Protein 3BN8 (pdb70)

CATH classification: 3.30.1050.10

Secondary structure (P-SEA, 3-state):
ccccaaaaaaaccccccccccccccccccbbbbbbcccbbbbbbbccccbbbbbccccccccccccccaaaaaaaaacccccccccccccccccccaaaaaaaaaaaccc/caaaaaaaccccccccccccccccbbbbbbbbcccccbbbbbcccccccccccccccccccccccaaaaaaaaacccccccccccccccccccaaaaaaaaaaac

Organism: Archaeoglobus fulgidus (strain ATCC 49558 / DSM 4304 / JCM 9628 / NBRC 100126 / VC-16) (NCBI:txid224325)

Solvent-accessible surface area: 13529 Å² total

Radius of gyration: 21.83 Å; Cα contacts (8 Å, |Δi|>4): 356; chains: 2; bounding box: 63×48×41 Å

InterPro domains:
  IPR003033 SCP2 sterol-binding domain [PF02036] (9-108)
  IPR036527 SCP2 sterol-binding domain superfamily [G3DSA:3.30.1050.10] (1-116)
  IPR036527 SCP2 sterol-binding domain superfamily [SSF55718] (5-110)

Structure (mmCIF, N/CA/C/O backbone):
data_3BN8
#
_entry.id   3BN8
#
_cell.length_a   56.250
_cell.length_b   105.210
_cell.length_c   85.720
_cell.angle_alpha   90.000
_cell.angle_beta   90.000
_cell.angle_gamma   90.000
#
_symmetry.space_group_name_H-M   'C 2 2 21'
#
loop_
_entity.id
_entity.type
_entity.pdbx_description
1 polymer 'Putative sterol carrier protein 2'
2 non-polymer 'UNKNOWN LIGAND'
3 water water
#
loop_
_atom_site.group_PDB
_atom_site.id
_atom_site.type_symbol
_atom_site.label_atom_id
_atom_site.label_alt_id
_atom_site.label_comp_id
_atom_site.label_asym_id
_atom_site.label_entity_id
_atom_site.label_seq_id
_atom_site.pdbx_PDB_ins_code
_atom_site.Cartn_x
_atom_site.Cartn_y
_atom_site.Cartn_z
_atom_site.occupancy
_atom_site.B_iso_or_equiv
_atom_site.auth_seq_id
_atom_site.auth_comp_id
_atom_site.auth_asym_id
_atom_site.auth_atom_id
_atom_site.pdbx_PDB_model_num
ATOM 1 N N . HIS A 1 10 ? 20.616 23.913 21.934 1.00 73.19 -2 HIS A N 1
ATOM 2 C CA . HIS A 1 10 ? 21.723 24.766 21.383 1.00 74.99 -2 HIS A CA 1
ATOM 3 C C . HIS A 1 10 ? 22.042 25.961 22.289 1.00 72.52 -2 HIS A C 1
ATOM 4 O O . HIS A 1 10 ? 21.341 26.971 22.268 1.00 73.66 -2 HIS A O 1
ATOM 11 N N . HIS A 1 11 ? 23.106 25.837 23.081 1.00 69.84 -1 HIS A N 1
ATOM 12 C CA . HIS A 1 11 ? 23.544 26.910 23.975 1.00 68.00 -1 HIS A CA 1
ATOM 13 C C . HIS A 1 11 ? 24.297 27.997 23.186 1.00 64.11 -1 HIS A C 1
ATOM 14 O O . HIS A 1 11 ? 25.187 27.690 22.375 1.00 64.43 -1 HIS A O 1
ATOM 21 N N . HIS A 1 12 ? 23.921 29.256 23.420 1.00 58.63 0 HIS A N 1
ATOM 22 C CA . HIS A 1 12 ? 24.559 30.408 22.764 1.00 55.11 0 HIS A CA 1
ATOM 23 C C . HIS A 1 12 ? 24.401 31.706 23.588 1.00 49.68 0 HIS A C 1
ATOM 24 O O . HIS A 1 12 ? 23.353 31.983 24.160 1.00 46.93 0 HIS A O 1
ATOM 39 N N . SER A 1 14 ? 23.943 34.846 23.149 1.00 42.56 2 SER A N 1
ATOM 40 C CA . SER A 1 14 ? 23.061 35.963 22.839 1.00 40.46 2 SER A CA 1
ATOM 41 C C . SER A 1 14 ? 21.603 35.703 23.200 1.00 38.76 2 SER A C 1
ATOM 42 O O . SER A 1 14 ? 20.747 36.485 22.830 1.00 35.23 2 SER A O 1
ATOM 45 N N . GLU A 1 15 ? 21.295 34.598 23.870 1.00 36.73 3 GLU A N 1
ATOM 46 C CA . GLU A 1 15 ? 19.909 34.286 24.197 1.00 37.41 3 GLU A CA 1
ATOM 47 C C . GLU A 1 15 ? 19.266 35.266 25.194 1.00 36.16 3 GLU A C 1
ATOM 48 O O . GLU A 1 15 ? 18.056 35.547 25.126 1.00 33.89 3 GLU A O 1
ATOM 54 N N . ALA A 1 16 ? 20.063 35.760 26.132 1.00 34.02 4 ALA A N 1
ATOM 55 C CA . ALA A 1 16 ? 19.548 36.698 27.119 1.00 34.15 4 ALA A CA 1
ATOM 56 C C . ALA A 1 16 ? 19.119 37.953 26.370 1.00 34.42 4 ALA A C 1
ATOM 57 O O . ALA A 1 16 ? 17.985 38.391 26.553 1.00 32.53 4 ALA A O 1
ATOM 59 N N . LYS A 1 17 ? 19.980 38.479 25.476 1.00 33.40 5 LYS A N 1
ATOM 60 C CA . LYS A 1 17 ? 19.634 39.664 24.666 1.00 31.79 5 LYS A CA 1
ATOM 61 C C . LYS A 1 17 ? 18.362 39.494 23.844 1.00 34.53 5 LYS A C 1
ATOM 62 O O . LYS A 1 17 ? 17.523 40.400 23.763 1.00 36.53 5 LYS A O 1
ATOM 68 N N . GLU A 1 18 ? 18.237 38.332 23.229 1.00 33.20 6 GLU A N 1
ATOM 69 C CA . GLU A 1 18 ? 17.116 38.006 22.387 1.00 36.42 6 GLU A CA 1
ATOM 70 C C . GLU A 1 18 ? 15.829 37.971 23.193 1.00 36.95 6 GLU A C 1
ATOM 71 O O . GLU A 1 18 ? 14.794 38.440 22.719 1.00 34.72 6 GLU A O 1
ATOM 77 N N . LEU A 1 19 ? 15.893 37.470 24.427 1.00 37.26 7 LEU A N 1
ATOM 78 C CA . LEU A 1 19 ? 14.732 37.481 25.311 1.00 35.99 7 LEU A CA 1
ATOM 79 C C . LEU A 1 19 ? 14.360 38.926 25.758 1.00 36.46 7 LEU A C 1
ATOM 80 O O . LEU A 1 19 ? 13.181 39.280 25.837 1.00 38.60 7 LEU A O 1
ATOM 85 N N . ILE A 1 20 ? 15.330 39.767 26.041 1.00 33.01 8 ILE A N 1
ATOM 86 C CA . ILE A 1 20 ? 15.000 41.153 26.423 1.00 34.98 8 ILE A CA 1
ATOM 87 C C . ILE A 1 20 ? 14.259 41.780 25.236 1.00 35.22 8 ILE A C 1
ATOM 88 O O . ILE A 1 20 ? 13.209 42.384 25.395 1.00 33.25 8 ILE A O 1
ATOM 93 N N . LYS A 1 21 ? 14.780 41.582 24.034 1.00 37.89 9 LYS A N 1
ATOM 94 C CA . LYS A 1 21 ? 14.103 42.046 22.834 1.00 39.29 9 LYS A CA 1
ATOM 95 C C . LYS A 1 21 ? 12.676 41.496 22.699 1.00 39.28 9 LYS A C 1
ATOM 96 O O . LYS A 1 21 ? 11.760 42.258 22.374 1.00 38.37 9 LYS A O 1
ATOM 100 N N . LYS A 1 22 ? 12.480 40.195 22.930 1.00 38.09 10 LYS A N 1
ATOM 101 C CA . LYS A 1 22 ? 11.136 39.616 22.874 1.00 40.56 10 LYS A CA 1
ATOM 102 C C . LYS A 1 22 ? 10.238 40.301 23.913 1.00 37.94 10 LYS A C 1
ATOM 103 O O . LYS A 1 22 ? 9.068 40.568 23.653 1.00 35.84 10 LYS A O 1
ATOM 114 N N . CYS A 1 24 ? 10.517 43.404 25.117 1.00 34.72 12 CYS A N 1
ATOM 115 C CA . CYS A 1 24 ? 10.139 44.745 24.617 1.00 36.93 12 CYS A CA 1
ATOM 116 C C . CYS A 1 24 ? 8.945 44.675 23.651 1.00 38.56 12 CYS A C 1
ATOM 117 O O . CYS A 1 24 ? 8.050 45.498 23.746 1.00 35.72 12 CYS A O 1
ATOM 120 N N . ASP A 1 25 ? 8.967 43.706 22.731 1.00 41.12 13 ASP A N 1
ATOM 121 C CA . ASP A 1 25 ? 7.853 43.463 21.799 1.00 40.13 13 ASP A CA 1
ATOM 122 C C . ASP A 1 25 ? 6.577 43.119 22.576 1.00 39.12 13 ASP A C 1
ATOM 123 O O . ASP A 1 25 ? 5.517 43.664 22.282 1.00 38.92 13 ASP A O 1
ATOM 128 N N . LEU A 1 26 ? 6.678 42.223 23.561 1.00 39.37 14 LEU A N 1
ATOM 129 C CA . LEU A 1 26 ? 5.529 41.873 24.411 1.00 38.84 14 LEU A CA 1
ATOM 130 C C . LE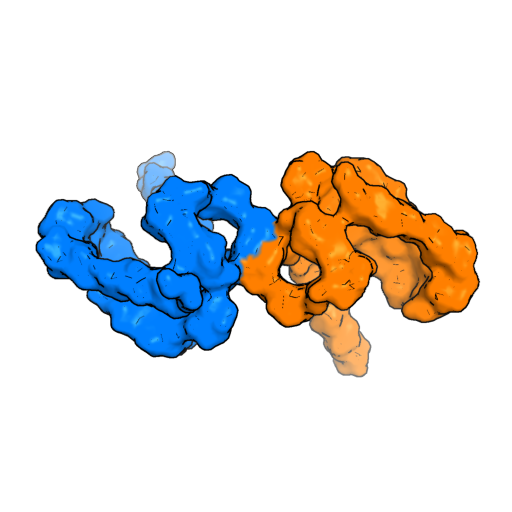U A 1 26 ? 5.030 43.077 25.218 1.00 39.89 14 LEU A C 1
ATOM 131 O O . LEU A 1 26 ? 3.818 43.310 25.294 1.00 40.98 14 LEU A O 1
ATOM 134 N N . GLN A 1 27 ? 5.929 43.840 25.836 1.00 39.91 15 GLN A N 1
ATOM 135 C CA . GLN A 1 27 ? 5.514 45.074 26.532 1.00 39.36 15 GLN A CA 1
ATOM 136 C C . GLN A 1 27 ? 4.701 45.995 25.598 1.00 40.20 15 GLN A C 1
ATOM 137 O O . GLN A 1 27 ? 3.588 46.396 25.930 1.00 37.57 15 GLN A O 1
ATOM 143 N N . ASN A 1 28 ? 5.264 46.307 24.430 1.00 37.76 16 ASN A N 1
ATOM 144 C CA . ASN A 1 28 ? 4.631 47.197 23.477 1.00 39.33 16 ASN A CA 1
ATOM 145 C C . ASN A 1 28 ? 3.324 46.654 22.837 1.00 41.46 16 ASN A C 1
ATOM 146 O O . ASN A 1 28 ? 2.615 47.402 22.144 1.00 39.45 16 ASN A O 1
ATOM 151 N N . SER A 1 29 ? 3.027 45.369 23.069 1.00 41.60 17 SER A N 1
ATOM 152 C CA . SER A 1 29 ? 1.859 44.693 22.516 1.00 38.62 17 SER A CA 1
ATOM 153 C C . SER A 1 29 ? 0.803 44.435 23.584 1.00 39.76 17 SER A C 1
ATOM 154 O O . SER A 1 29 ? -0.314 44.002 23.278 1.00 38.83 17 SER A O 1
ATOM 156 N N . ASN A 1 30 ? 1.125 44.745 24.831 1.00 40.23 18 ASN A N 1
ATOM 157 C CA . ASN A 1 30 ? 0.260 44.409 25.963 1.00 41.27 18 ASN A CA 1
ATOM 158 C C . ASN A 1 30 ? -0.209 45.667 26.736 1.00 40.45 18 ASN A C 1
ATOM 159 O O . ASN A 1 30 ? 0.578 46.326 27.430 1.00 38.72 18 ASN A O 1
ATOM 164 N N . GLU A 1 31 ? -1.505 45.982 26.595 1.00 39.06 19 GLU A N 1
ATOM 165 C CA . GLU A 1 31 ? -2.121 47.196 27.181 1.00 39.96 19 GLU A CA 1
ATOM 166 C C . GLU A 1 31 ? -1.990 47.233 28.686 1.00 40.31 19 GLU A C 1
ATOM 167 O O . GLU A 1 31 ? -1.785 48.305 29.267 1.00 44.17 19 GLU A O 1
ATOM 169 N N . GLU A 1 32 ? -2.083 46.071 29.330 1.00 42.57 20 GLU A N 1
ATOM 170 C CA . GLU A 1 32 ? -1.941 46.009 30.801 1.00 42.40 20 GLU A CA 1
ATOM 171 C C . GLU A 1 32 ? -0.499 46.233 31.307 1.00 41.50 20 GLU A C 1
ATOM 172 O O . GLU A 1 32 ? -0.297 46.914 32.333 1.00 41.52 20 GLU A O 1
ATOM 178 N N . ILE A 1 33 ? 0.508 45.663 30.645 1.00 41.48 21 ILE A N 1
ATOM 179 C CA . ILE A 1 33 ? 1.902 45.917 31.097 1.00 40.41 21 ILE A CA 1
ATOM 180 C C . ILE A 1 33 ? 2.224 47.413 30.919 1.00 40.00 21 ILE A C 1
ATOM 181 O O . ILE A 1 33 ? 2.858 48.045 31.787 1.00 39.68 21 ILE A O 1
ATOM 186 N N . GLN A 1 34 ? 1.785 47.987 29.788 1.00 39.43 22 GLN A N 1
ATOM 187 C CA . GLN A 1 34 ? 2.032 49.400 29.523 1.00 40.03 22 GLN A CA 1
ATOM 188 C C . GLN A 1 34 ? 1.454 50.286 30.636 1.00 40.34 22 GLN A C 1
ATOM 189 O O . GLN A 1 34 ? 2.100 51.227 31.101 1.00 37.11 22 GLN A O 1
ATOM 195 N N . LYS A 1 35 ? 0.221 49.998 31.050 1.00 42.00 23 LYS A N 1
ATOM 196 C CA . LYS A 1 35 ? -0.377 50.774 32.146 1.00 43.01 23 LYS A CA 1
ATOM 197 C C . LYS A 1 35 ? 0.449 50.634 33.406 1.00 42.26 23 LYS A C 1
ATOM 198 O O . LYS A 1 35 ? 0.657 51.629 34.108 1.00 43.69 23 LYS A O 1
ATOM 204 N N . GLU A 1 36 ? 0.947 49.424 33.690 1.00 42.89 24 GLU A N 1
ATOM 205 C CA . GLU A 1 36 ? 1.819 49.219 34.875 1.00 44.90 24 GLU A CA 1
ATOM 206 C C . GLU A 1 36 ? 3.154 49.928 34.760 1.00 40.82 24 GLU A C 1
ATOM 207 O O . GLU A 1 36 ? 3.714 50.366 35.766 1.00 39.55 24 GLU A O 1
ATOM 221 N N . ALA A 1 38 ? 3.648 52.771 32.988 1.00 37.30 26 ALA A N 1
ATOM 222 C CA . ALA A 1 38 ? 3.490 54.185 32.656 1.00 36.80 26 ALA A CA 1
ATOM 223 C C . ALA A 1 38 ? 3.895 55.067 33.821 1.00 35.30 26 ALA A C 1
ATOM 224 O O . ALA A 1 38 ? 3.817 54.651 34.971 1.00 33.25 26 ALA A O 1
ATOM 226 N N . GLY A 1 39 ? 4.346 56.281 33.514 1.00 36.53 27 GLY A N 1
ATOM 227 C CA . GLY A 1 39 ? 4.693 57.259 34.557 1.00 39.09 27 GLY A CA 1
ATOM 228 C C . GLY A 1 39 ? 6.180 57.428 34.820 1.00 42.42 27 GLY A C 1
ATOM 229 O O . GLY A 1 39 ? 6.580 58.245 35.663 1.00 43.70 27 GLY A O 1
ATOM 230 N N . TRP A 1 40 ? 6.999 56.662 34.109 1.00 43.40 28 TRP A N 1
ATOM 231 C CA . TRP A 1 40 ? 8.436 56.689 34.305 1.00 43.40 28 TRP A CA 1
ATOM 232 C C . TRP A 1 40 ? 9.167 56.660 32.976 1.00 42.16 28 TRP A C 1
ATOM 233 O O . TRP A 1 40 ? 8.777 55.923 32.052 1.00 38.52 28 TRP A O 1
ATOM 244 N N . SER A 1 41 ? 10.228 57.452 32.883 1.00 39.23 29 SER A N 1
ATOM 245 C CA . SER A 1 41 ? 11.054 57.425 31.693 1.00 41.93 29 SER A CA 1
ATOM 246 C C . SER A 1 41 ? 12.507 57.235 32.089 1.00 43.01 29 SER A C 1
ATOM 247 O O . SER A 1 41 ? 12.949 57.685 33.159 1.00 43.31 29 SER A O 1
ATOM 250 N N . GLY A 1 42 ? 13.257 56.521 31.264 1.00 42.12 30 GLY A N 1
ATOM 251 C CA . GLY A 1 42 ? 14.640 56.217 31.621 1.00 40.37 30 GLY A CA 1
ATOM 252 C C . GLY A 1 42 ? 15.252 55.264 30.625 1.00 38.41 30 GLY A C 1
ATOM 253 O O . GLY A 1 42 ? 14.605 54.905 29.654 1.00 36.86 30 GLY A O 1
ATOM 254 N N . VAL A 1 43 ? 16.509 54.884 30.855 1.00 36.93 31 VAL A N 1
ATOM 255 C CA . VAL A 1 43 ? 17.227 54.011 29.944 1.00 34.56 31 VAL A CA 1
ATOM 256 C C . VAL A 1 43 ? 18.029 53.019 30.764 1.00 34.43 31 VAL A C 1
ATOM 257 O O . VAL A 1 43 ? 18.791 53.424 31.630 1.00 35.56 31 VAL A O 1
ATOM 261 N N . VAL A 1 44 ? 17.849 51.726 30.496 1.00 36.86 32 VAL A N 1
ATOM 262 C CA . VAL A 1 44 ? 18.658 50.636 31.127 1.00 36.03 32 VAL A CA 1
ATOM 263 C C . VAL A 1 44 ? 19.651 50.078 30.099 1.00 34.17 32 VAL A C 1
ATOM 264 O O . VAL A 1 44 ? 19.254 49.637 29.028 1.00 33.20 32 VAL A O 1
ATOM 268 N N . GLN A 1 45 ? 20.936 50.214 30.390 1.00 33.07 33 GLN A N 1
ATOM 269 C CA . GLN A 1 45 ? 21.982 49.775 29.485 1.00 33.70 33 GLN A CA 1
ATOM 270 C C . GLN A 1 45 ? 22.399 48.423 29.941 1.00 30.99 33 GLN A C 1
ATOM 271 O O . GLN A 1 45 ? 22.563 48.198 31.130 1.00 31.31 33 GLN A O 1
ATOM 277 N N . TYR A 1 46 ? 22.537 47.519 28.997 1.00 34.89 34 TYR A N 1
ATOM 278 C CA . TYR A 1 46 ? 23.039 46.203 29.272 1.00 31.86 34 TYR A CA 1
ATOM 279 C C . TYR A 1 46 ? 24.403 45.996 28.620 1.00 33.22 34 TYR A C 1
ATOM 280 O O . TYR A 1 46 ? 24.670 46.460 27.468 1.00 29.98 34 TYR A O 1
ATOM 289 N N . LYS A 1 47 ? 25.237 45.288 29.378 1.00 33.24 35 LYS A N 1
ATOM 290 C CA . LYS A 1 47 ? 26.539 44.773 28.944 1.00 33.05 35 LYS A CA 1
ATOM 291 C C . LYS A 1 47 ? 26.655 43.336 29.377 1.00 31.14 35 LYS A C 1
ATOM 292 O O . LYS A 1 47 ? 26.993 43.057 30.536 1.00 33.43 35 LYS A O 1
ATOM 298 N N . LEU A 1 48 ? 26.384 42.442 28.450 1.00 29.12 36 LEU A N 1
ATOM 299 C CA . LEU A 1 48 ? 26.411 40.971 28.694 1.00 30.81 36 LEU A CA 1
ATOM 300 C C . LEU A 1 48 ? 27.534 40.318 27.873 1.00 33.00 36 LEU A C 1
ATOM 301 O O . LEU A 1 48 ? 27.361 39.984 26.684 1.00 30.57 36 LEU A O 1
ATOM 306 N N . ASP A 1 49 ? 28.691 40.181 28.517 1.00 32.66 37 ASP A N 1
ATOM 307 C CA . ASP A 1 49 ? 29.926 39.717 27.893 1.00 34.47 37 ASP A CA 1
ATOM 308 C C . ASP A 1 49 ? 30.144 40.238 26.474 1.00 34.28 37 ASP A C 1
ATOM 309 O O . ASP A 1 49 ? 30.264 39.459 25.555 1.00 32.54 37 ASP A O 1
ATOM 314 N N . GLY A 1 50 ? 30.203 41.527 26.272 1.00 34.23 38 GLY A N 1
ATOM 315 C CA . GLY A 1 50 ? 30.480 41.998 24.922 1.00 36.50 38 GLY A CA 1
ATOM 316 C C . GLY A 1 50 ? 29.276 42.427 24.090 1.00 36.49 38 GLY A C 1
ATOM 317 O O . GLY A 1 50 ? 29.429 43.178 23.126 1.00 34.51 38 GLY A O 1
ATOM 318 N N . TYR A 1 51 ? 28.092 41.948 24.461 1.00 35.11 39 TYR A N 1
ATOM 319 C CA . TYR A 1 51 ? 26.823 42.412 23.853 1.00 31.22 39 TYR A CA 1
ATOM 320 C C . TYR A 1 51 ? 26.323 43.666 24.534 1.00 31.12 39 TYR A C 1
ATOM 321 O O . TYR A 1 51 ? 25.961 43.650 25.702 1.00 35.97 39 TYR A O 1
ATOM 330 N N . TYR A 1 52 ? 26.256 44.750 23.767 1.00 30.30 40 TYR A N 1
ATOM 331 C CA . TYR A 1 52 ? 25.930 46.100 24.263 1.00 31.98 40 TYR A CA 1
ATOM 332 C C . TYR A 1 52 ? 24.619 46.492 23.623 1.00 29.72 40 TYR A C 1
ATOM 333 O O . TYR A 1 52 ? 24.490 46.482 22.391 1.00 29.29 40 TYR A O 1
ATOM 342 N N . PHE A 1 53 ? 23.606 46.733 24.460 1.00 30.27 41 PHE A N 1
ATOM 343 C CA . PHE A 1 53 ? 22.296 47.111 23.960 1.00 30.38 41 PHE A CA 1
ATOM 344 C C . PHE A 1 53 ? 21.566 47.773 25.140 1.00 32.20 41 PHE A C 1
ATOM 345 O O . PHE A 1 53 ? 21.984 47.602 26.306 1.00 28.12 41 PHE A O 1
ATOM 353 N N . TYR A 1 54 ? 20.527 48.560 24.850 1.00 32.88 42 TYR A N 1
ATOM 354 C CA . TYR A 1 54 ? 19.776 49.252 25.897 1.00 33.00 42 TYR A CA 1
ATOM 355 C C . TYR A 1 54 ? 18.301 49.256 25.574 1.00 32.88 42 TYR A C 1
ATOM 356 O O . TYR A 1 54 ? 17.910 48.938 24.441 1.00 32.20 42 TYR A O 1
ATOM 365 N N . VAL A 1 55 ? 17.489 49.454 26.608 1.00 31.97 43 VAL A N 1
ATOM 366 C CA . VAL A 1 55 ? 16.031 49.586 26.464 1.00 33.48 43 VAL A CA 1
ATOM 367 C C . VAL A 1 55 ? 15.696 51.019 26.937 1.00 32.86 43 VAL A C 1
ATOM 368 O O . VAL A 1 55 ? 16.084 51.374 28.039 1.00 33.92 43 VAL A O 1
ATOM 372 N N . GLU A 1 56 ? 15.100 51.868 26.078 1.00 34.73 44 GLU A N 1
ATOM 373 C CA . GLU A 1 56 ? 14.598 53.203 26.493 1.00 36.51 44 GLU A CA 1
ATOM 374 C C .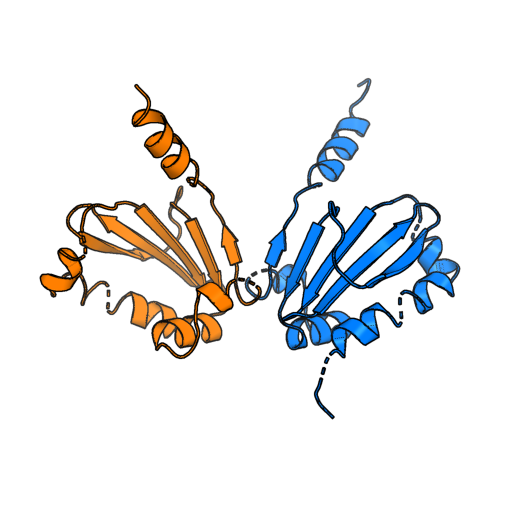 GLU A 1 56 ? 13.147 53.000 26.955 1.00 37.98 44 GLU A C 1
ATOM 375 O O . GLU A 1 56 ? 12.377 52.468 26.215 1.00 35.85 44 GLU A O 1
ATOM 381 N N . TYR A 1 57 ? 12.824 53.369 28.197 1.00 39.77 45 TYR A N 1
ATOM 382 C CA . TYR A 1 57 ? 11.463 53.322 28.728 1.00 37.41 45 TYR A CA 1
ATOM 383 C C . TYR A 1 57 ? 10.865 54.719 28.649 1.00 38.35 45 TYR A C 1
ATOM 384 O O . TYR A 1 57 ? 11.478 55.692 29.053 1.00 37.38 45 TYR A O 1
ATOM 393 N N . LYS A 1 58 ? 9.663 54.793 28.087 1.00 39.05 46 LYS A N 1
ATOM 394 C CA . LYS A 1 58 ? 8.942 56.039 27.854 1.00 40.81 46 LYS A CA 1
ATOM 395 C C . LYS A 1 58 ? 7.790 56.108 28.848 1.00 40.05 46 LYS A C 1
ATOM 396 O O . LYS A 1 58 ? 7.248 55.066 29.251 1.00 36.92 46 LYS A O 1
ATOM 400 N N . SER A 1 59 ? 7.420 57.332 29.228 1.00 38.57 47 SER A N 1
ATOM 401 C CA . SER A 1 59 ? 6.428 57.529 30.262 1.00 42.02 47 SER A CA 1
ATOM 402 C C . SER A 1 59 ? 5.022 57.101 29.870 1.00 40.25 47 SER A C 1
ATOM 403 O O . SER A 1 59 ? 4.177 56.978 30.736 1.00 40.42 47 SER A O 1
ATOM 406 N N . ASP A 1 60 ? 4.767 56.846 28.589 1.00 40.41 48 ASP A N 1
ATOM 407 C CA . ASP A 1 60 ? 3.477 56.259 28.204 1.00 39.49 48 ASP A CA 1
ATOM 408 C C . ASP A 1 60 ? 3.467 54.733 28.441 1.00 39.86 48 ASP A C 1
ATOM 409 O O . ASP A 1 60 ? 2.506 54.065 28.076 1.00 40.21 48 ASP A O 1
ATOM 414 N N . GLY A 1 61 ? 4.524 54.202 29.075 1.00 38.38 49 GLY A N 1
ATOM 415 C CA . GLY A 1 61 ? 4.643 52.767 29.353 1.00 38.59 49 GLY A CA 1
ATOM 416 C C . GLY A 1 61 ? 5.073 51.899 28.170 1.00 38.52 49 GLY A C 1
ATOM 417 O O . GLY A 1 61 ? 5.039 50.665 28.266 1.00 38.24 49 GLY A O 1
ATOM 418 N N . THR A 1 62 ? 5.438 52.529 27.047 1.00 38.84 50 THR A N 1
ATOM 419 C CA . THR A 1 62 ? 6.052 51.811 25.927 1.00 37.95 50 THR A CA 1
ATOM 420 C C . THR A 1 62 ? 7.603 51.886 26.049 1.00 36.45 50 THR A C 1
ATOM 421 O O . THR A 1 62 ? 8.153 52.622 26.885 1.00 34.08 50 THR A O 1
ATOM 425 N N . CYS A 1 63 ? 8.302 51.102 25.223 1.00 35.54 51 CYS A N 1
ATOM 426 C CA . CYS A 1 63 ? 9.754 51.034 25.303 1.00 35.50 51 CYS A CA 1
ATOM 427 C C . CYS A 1 63 ? 10.358 50.828 23.929 1.00 34.43 51 CYS A C 1
ATOM 428 O O . CYS A 1 63 ? 9.652 50.679 22.960 1.00 34.05 51 CYS A O 1
ATOM 431 N N . GLU A 1 64 ? 11.682 50.849 23.850 1.00 35.44 52 GLU A N 1
ATOM 432 C CA . GLU A 1 64 ? 12.370 50.642 22.592 1.00 34.14 52 GLU A CA 1
ATOM 433 C C . GLU A 1 64 ? 13.698 49.977 22.849 1.00 34.40 52 GLU A C 1
ATOM 434 O O . GLU A 1 64 ? 14.491 50.531 23.588 1.00 34.17 52 GLU A O 1
ATOM 437 N N . PHE A 1 65 ? 13.939 48.831 22.186 1.00 32.28 53 PHE A N 1
ATOM 438 C CA . PHE A 1 65 ? 15.173 48.066 22.260 1.00 33.46 53 PHE A CA 1
ATOM 439 C C . PHE A 1 65 ? 16.139 48.662 21.246 1.00 34.36 53 PHE A C 1
ATOM 440 O O . PHE A 1 65 ? 15.775 48.785 20.122 1.00 33.83 53 PHE A O 1
ATOM 448 N N . LYS A 1 66 ? 17.346 49.037 21.679 1.00 34.58 54 LYS A N 1
ATOM 449 C CA . LYS A 1 66 ? 18.338 49.732 20.887 1.00 33.62 54 LYS A CA 1
ATOM 450 C C . LYS A 1 66 ? 19.680 49.025 21.004 1.00 34.95 54 LYS A C 1
ATOM 451 O O . LYS A 1 66 ? 20.079 48.580 22.056 1.00 32.58 54 LYS A O 1
ATOM 457 N N . GLU A 1 67 ? 20.378 48.954 19.897 1.00 34.75 55 GLU A N 1
ATOM 458 C CA . GLU A 1 67 ? 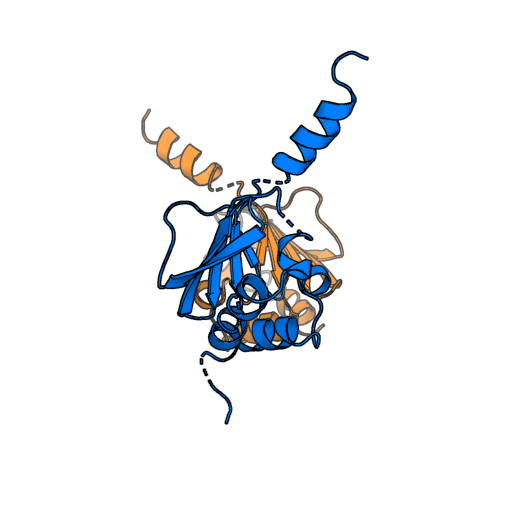21.665 48.327 19.800 1.00 35.75 55 GLU A CA 1
ATOM 459 C C . GLU A 1 67 ? 22.712 49.287 20.268 1.00 33.29 55 GLU A C 1
ATOM 460 O O . GLU A 1 67 ? 22.562 50.475 20.105 1.00 35.80 55 GLU A O 1
ATOM 466 N N . GLY A 1 68 ? 23.777 48.763 20.867 1.00 34.24 56 GLY A N 1
ATOM 467 C CA . GLY A 1 68 ? 24.901 49.602 21.259 1.00 34.93 56 GLY A CA 1
ATOM 468 C C . GLY A 1 68 ? 24.831 50.098 22.679 1.00 37.47 56 GLY A C 1
ATOM 469 O O . GLY A 1 68 ? 24.380 49.351 23.592 1.00 33.53 56 GLY A O 1
ATOM 470 N N . VAL A 1 69 ? 25.277 51.357 22.842 1.00 34.75 57 VAL A N 1
ATOM 471 C CA . VAL A 1 69 ? 25.574 51.978 24.129 1.00 37.36 57 VAL A CA 1
ATOM 472 C C . VAL A 1 69 ? 25.010 53.402 24.200 1.00 38.67 57 VAL A C 1
ATOM 473 O O . VAL A 1 69 ? 25.340 54.257 23.372 1.00 43.06 57 VAL A O 1
ATOM 477 N N . HIS A 1 70 ? 24.169 53.653 25.190 1.00 32.63 58 HIS A N 1
ATOM 478 C CA . HIS A 1 70 ? 23.639 54.990 25.420 1.00 35.32 58 HIS A CA 1
ATOM 479 C C . HIS A 1 70 ? 24.635 55.878 26.214 1.00 38.83 58 HIS A C 1
ATOM 480 O O . HIS A 1 70 ? 25.164 55.465 27.224 1.00 38.08 58 HIS A O 1
ATOM 487 N N . SER A 1 71 ? 24.880 57.116 25.789 1.00 43.60 59 SER A N 1
ATOM 488 C CA . SER A 1 71 ? 25.888 57.946 26.450 1.00 45.50 59 SER A CA 1
ATOM 489 C C . SER A 1 71 ? 25.512 58.314 27.895 1.00 47.12 59 SER A C 1
ATOM 490 O O . SER A 1 71 ? 26.343 58.790 28.692 1.00 50.65 59 SER A O 1
ATOM 493 N N . SER A 1 72 ? 24.278 58.074 28.278 1.00 43.89 60 SER A N 1
ATOM 494 C CA . SER A 1 72 ? 23.886 58.509 29.596 1.00 45.24 60 SER A CA 1
ATOM 495 C C . SER A 1 72 ? 22.711 57.830 30.186 1.00 38.25 60 SER A C 1
ATOM 496 O O . SER A 1 72 ? 21.670 58.469 30.400 1.00 41.24 60 SER A O 1
ATOM 499 N N . PRO A 1 73 ? 22.871 56.557 30.517 1.00 36.04 61 PRO A N 1
ATOM 500 C CA . PRO A 1 73 ? 21.751 55.816 31.040 1.00 37.56 61 PRO A CA 1
ATOM 501 C C . PRO A 1 73 ? 21.379 56.068 32.501 1.00 37.93 61 PRO A C 1
ATOM 502 O O . PRO A 1 73 ? 22.146 56.616 33.275 1.00 43.14 61 PRO A O 1
ATOM 506 N N . THR A 1 74 ? 20.183 55.644 32.857 1.00 37.63 62 THR A N 1
ATOM 507 C CA . THR A 1 74 ? 19.723 55.729 34.208 1.00 37.10 62 THR A CA 1
ATOM 508 C C . THR A 1 74 ? 20.608 54.769 35.005 1.00 38.04 62 THR A C 1
ATOM 509 O O . THR A 1 74 ? 21.110 55.105 36.078 1.00 37.78 62 THR A O 1
ATOM 513 N N . PHE A 1 75 ? 20.769 53.555 34.502 1.00 34.68 63 PHE A N 1
ATOM 514 C CA . PHE A 1 75 ? 21.710 52.632 35.137 1.00 34.93 63 PHE A CA 1
ATOM 515 C C . PHE A 1 75 ? 22.079 51.587 34.101 1.00 34.28 63 PHE A C 1
ATOM 516 O O . PHE A 1 75 ? 21.442 51.515 33.051 1.00 32.07 63 PHE A O 1
ATOM 524 N N . THR A 1 76 ? 23.150 50.859 34.415 1.00 34.38 64 THR A N 1
ATOM 525 C CA . THR A 1 76 ? 23.769 49.875 33.577 1.00 31.35 64 THR A CA 1
ATOM 526 C C . THR A 1 76 ? 23.872 48.528 34.335 1.00 34.21 64 THR A C 1
ATOM 527 O O . THR A 1 76 ? 24.334 48.472 35.476 1.00 35.66 64 THR A O 1
ATOM 531 N N . VAL A 1 77 ? 23.476 47.460 33.661 1.00 32.38 65 VAL A N 1
ATOM 532 C CA . VAL A 1 77 ? 23.592 46.067 34.182 1.00 32.00 65 VAL A CA 1
ATOM 533 C C . VAL A 1 77 ? 24.752 45.434 33.445 1.00 29.94 65 VAL A C 1
ATOM 534 O O . VAL A 1 77 ? 24.726 45.422 32.202 1.00 30.78 65 VAL A O 1
ATOM 538 N N . VAL A 1 78 ? 25.792 45.019 34.197 1.00 29.17 66 VAL A N 1
ATOM 539 C CA . VAL A 1 78 ? 26.975 44.354 33.643 1.00 29.95 66 VAL A CA 1
ATOM 540 C C . VAL A 1 78 ? 26.902 42.920 34.220 1.00 29.24 66 VAL A C 1
ATOM 541 O O . VAL A 1 78 ? 27.133 42.698 35.410 1.00 30.43 66 VAL A O 1
ATOM 545 N N . ALA A 1 79 ? 26.575 41.937 33.396 1.00 28.12 67 ALA A N 1
ATOM 546 C CA . ALA A 1 79 ? 26.392 40.594 33.901 1.00 27.34 67 ALA A CA 1
ATOM 547 C C . ALA A 1 79 ? 26.795 39.477 32.916 1.00 32.25 67 ALA A C 1
ATOM 548 O O . ALA A 1 79 ? 26.792 39.645 31.708 1.00 36.46 67 ALA A O 1
ATOM 550 N N . PRO A 1 80 ? 27.138 38.327 33.435 1.00 29.22 68 PRO A N 1
ATOM 551 C CA . PRO A 1 80 ? 27.333 37.188 32.533 1.00 32.55 68 PRO A CA 1
ATOM 552 C C . PRO A 1 80 ? 26.024 36.809 31.860 1.00 32.47 68 PRO A C 1
ATOM 553 O O . PRO A 1 80 ? 24.980 36.797 32.511 1.00 31.34 68 PRO A O 1
ATOM 557 N N . PRO A 1 81 ? 26.052 36.549 30.546 1.00 33.58 69 PRO A N 1
ATOM 558 C CA . PRO A 1 81 ? 24.820 36.274 29.808 1.00 32.26 69 PRO A CA 1
ATOM 559 C C . PRO A 1 81 ? 24.054 35.053 30.3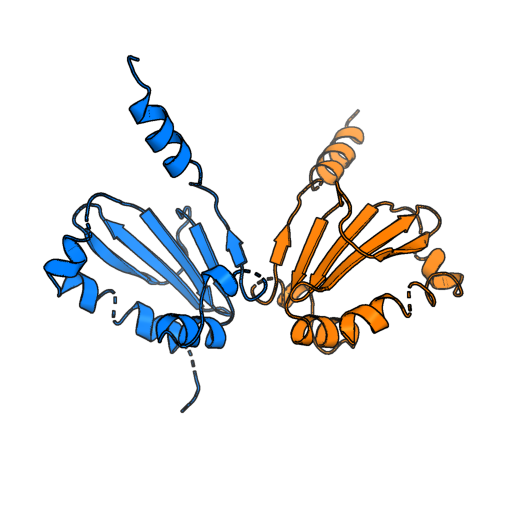35 1.00 33.40 69 PRO A C 1
ATOM 560 O O . PRO A 1 81 ? 22.823 35.037 30.344 1.00 33.84 69 PRO A O 1
ATOM 564 N N . ASP A 1 82 ? 24.761 34.033 30.766 1.00 33.92 70 ASP A N 1
ATOM 565 C CA . ASP A 1 82 ? 24.072 32.812 31.228 1.00 36.69 70 ASP A CA 1
ATOM 566 C C . ASP A 1 82 ? 23.323 33.053 32.516 1.00 36.93 70 ASP A C 1
ATOM 567 O O . ASP A 1 82 ? 22.240 32.534 32.734 1.00 37.75 70 ASP A O 1
ATOM 572 N N . PHE A 1 83 ? 23.915 33.850 33.396 1.00 35.13 71 PHE A N 1
ATOM 573 C CA . PHE A 1 83 ? 23.244 34.239 34.614 1.00 33.74 71 PHE A CA 1
ATOM 574 C C . PHE A 1 83 ? 22.070 35.179 34.317 1.00 31.94 71 PHE A C 1
ATOM 575 O O . PHE A 1 83 ? 21.045 35.114 34.950 1.00 32.54 71 PHE A O 1
ATOM 583 N N . TRP A 1 84 ? 22.237 36.116 33.399 1.00 32.76 72 TRP A N 1
ATOM 584 C CA . TRP A 1 84 ? 21.156 37.013 33.136 1.00 32.76 72 TRP A CA 1
ATOM 585 C C . TRP A 1 84 ? 19.981 36.257 32.492 1.00 33.13 72 TRP A C 1
ATOM 586 O O . TRP A 1 84 ? 18.836 36.541 32.796 1.00 31.37 72 TRP A O 1
ATOM 597 N N . LEU A 1 85 ? 20.262 35.262 31.657 1.00 32.05 73 LEU A N 1
ATOM 598 C CA . LEU A 1 85 ? 19.204 34.488 31.034 1.00 33.39 73 LEU A CA 1
ATOM 599 C C . LEU A 1 85 ? 18.372 33.786 32.095 1.00 31.09 73 LEU A C 1
ATOM 600 O O . LEU A 1 85 ? 17.134 33.711 32.031 1.00 26.86 73 LEU A O 1
ATOM 605 N N . ALA A 1 86 ? 19.077 33.233 33.059 1.00 34.17 74 ALA A N 1
ATOM 606 C CA . ALA A 1 86 ? 18.444 32.493 34.147 1.00 33.84 74 ALA A CA 1
ATOM 607 C C . ALA A 1 86 ? 17.575 33.428 35.008 1.00 35.95 74 ALA A C 1
ATOM 608 O O . ALA A 1 86 ? 16.484 33.061 35.460 1.00 35.28 74 ALA A O 1
ATOM 610 N N . VAL A 1 87 ? 18.057 34.651 35.211 1.00 36.15 75 VAL A N 1
ATOM 611 C CA . VAL A 1 87 ? 17.288 35.673 35.863 1.00 31.32 75 VAL A CA 1
ATOM 612 C C . VAL A 1 87 ? 16.030 36.004 35.068 1.00 34.48 75 VAL A C 1
ATOM 613 O O . VAL A 1 87 ? 14.957 36.138 35.648 1.00 36.96 75 VAL A O 1
ATOM 617 N N . LEU A 1 88 ? 16.154 36.155 33.754 1.00 34.81 76 LEU A N 1
ATOM 618 C CA . LEU A 1 88 ? 15.012 36.532 32.877 1.00 35.10 76 LEU A CA 1
ATOM 619 C C . LEU A 1 88 ? 13.893 35.514 32.875 1.00 37.86 76 LEU A C 1
ATOM 620 O O . LEU A 1 88 ? 12.717 35.880 32.741 1.00 35.39 76 LEU A O 1
ATOM 625 N N . LYS A 1 89 ? 14.283 34.243 33.048 1.00 38.50 77 LYS A N 1
ATOM 626 C CA . LYS A 1 89 ? 13.397 33.091 33.013 1.00 40.56 77 LYS A CA 1
ATOM 627 C C . LYS A 1 89 ? 12.886 32.755 34.403 1.00 42.61 77 LYS A C 1
ATOM 628 O O . LYS A 1 89 ? 12.256 31.727 34.580 1.00 41.98 77 LYS A O 1
ATOM 634 N N . GLY A 1 90 ? 13.190 33.600 35.388 1.00 45.05 78 GLY A N 1
ATOM 635 C CA . GLY A 1 90 ? 12.794 33.354 36.770 1.00 44.03 78 GLY A CA 1
ATOM 636 C C . GLY A 1 90 ? 13.519 32.215 37.473 1.00 42.12 78 GLY A C 1
ATOM 637 O O . GLY A 1 90 ? 13.106 31.817 38.530 1.00 42.72 78 GLY A O 1
ATOM 638 N N . GLN A 1 91 ? 14.609 31.702 36.909 1.00 41.54 79 GLN A N 1
ATOM 639 C CA . GLN A 1 91 ? 15.396 30.651 37.556 1.00 41.52 79 GLN A CA 1
ATOM 640 C C . GLN A 1 91 ? 16.403 31.190 38.584 1.00 43.35 79 GLN A C 1
ATOM 641 O O . GLN A 1 91 ? 17.056 30.423 39.303 1.00 41.65 79 GLN A O 1
ATOM 647 N N . GLU A 1 92 ? 16.501 32.509 38.692 1.00 41.89 80 GLU A N 1
ATOM 648 C CA . GLU A 1 92 ? 17.534 33.121 39.517 1.00 42.30 80 GLU A CA 1
ATOM 649 C C . GLU A 1 92 ? 17.007 34.478 40.008 1.00 40.32 80 GLU A C 1
ATOM 650 O O . GLU A 1 92 ? 16.271 35.158 39.292 1.00 42.58 80 GLU A O 1
ATOM 656 N N . ASP A 1 93 ? 17.319 34.850 41.240 1.00 41.63 81 ASP A N 1
ATOM 657 C CA . ASP A 1 93 ? 16.813 36.095 41.842 1.00 40.50 81 ASP A CA 1
ATOM 658 C C . ASP A 1 93 ? 17.902 37.177 41.703 1.00 38.57 81 ASP A C 1
ATOM 659 O O . ASP A 1 93 ? 19.010 36.963 42.146 1.00 36.47 81 ASP A O 1
ATOM 664 N N . PRO A 1 94 ? 17.580 38.310 41.046 1.00 37.22 82 PRO A N 1
ATOM 665 C CA . PRO A 1 94 ? 18.494 39.425 40.803 1.00 39.49 82 PRO A CA 1
ATOM 666 C C . PRO A 1 94 ? 18.817 40.270 42.007 1.00 37.64 82 PRO A C 1
ATOM 667 O O . PRO A 1 94 ? 19.745 41.024 41.953 1.00 36.72 82 PRO A O 1
ATOM 671 N N . VAL A 1 95 ? 18.003 40.204 43.054 1.00 38.70 83 VAL A N 1
ATOM 672 C CA . VAL A 1 95 ? 18.230 40.995 44.255 1.00 36.43 83 VAL A CA 1
ATOM 673 C C . VAL A 1 95 ? 19.260 40.232 45.073 1.00 35.95 83 VAL A C 1
ATOM 674 O O . VAL A 1 95 ? 20.322 40.733 45.388 1.00 37.21 83 VAL A O 1
ATOM 678 N N . SER A 1 96 ? 18.940 39.004 45.390 1.00 34.15 84 SER A N 1
ATOM 679 C CA . SER A 1 96 ? 19.836 38.129 46.095 1.00 36.71 84 SER A CA 1
ATOM 680 C C . SER A 1 96 ? 21.129 37.877 45.286 1.00 36.45 84 SER A C 1
ATOM 681 O O . SER A 1 96 ? 22.217 37.738 45.834 1.00 33.48 84 SER A O 1
ATOM 684 N N . GLY A 1 97 ? 20.972 37.726 43.974 1.00 33.56 85 GLY A N 1
ATOM 685 C CA . GLY A 1 97 ? 22.105 37.565 43.059 1.00 31.48 85 GLY A CA 1
ATOM 686 C C . GLY A 1 97 ? 23.021 38.766 43.160 1.00 31.50 85 GLY A C 1
ATOM 687 O O . GLY A 1 97 ? 24.244 38.615 43.166 1.00 30.07 85 GLY A O 1
ATOM 688 N N . PHE A 1 98 ? 22.440 39.970 43.208 1.00 32.85 86 PHE A N 1
ATOM 689 C CA . PHE A 1 98 ? 23.238 41.165 43.328 1.00 32.59 86 PHE A CA 1
ATOM 690 C C . PHE A 1 98 ? 23.998 41.179 44.639 1.00 35.02 86 PHE A C 1
ATOM 691 O O . PHE A 1 98 ? 25.203 41.402 44.687 1.00 30.72 86 PHE A O 1
ATOM 723 N N . GLY A 1 101 ? 27.062 39.233 44.673 1.00 27.86 89 GLY A N 1
ATOM 724 C CA . GLY A 1 101 ? 28.059 39.592 43.689 1.00 27.39 89 GLY A CA 1
ATOM 725 C C . GLY A 1 101 ? 28.061 38.836 42.366 1.00 30.45 89 GLY A C 1
ATOM 726 O O . GLY A 1 101 ? 29.117 38.717 41.711 1.00 27.77 89 GLY A O 1
ATOM 727 N N . LYS A 1 102 ? 26.899 38.370 41.928 1.00 29.44 90 LYS A N 1
ATOM 728 C CA . LYS A 1 102 ? 26.824 37.585 40.654 1.00 31.31 90 LYS A CA 1
ATOM 729 C C . LYS A 1 102 ? 26.777 38.499 39.448 1.00 29.46 90 LYS A C 1
ATOM 730 O O . LYS A 1 102 ? 26.920 38.066 38.314 1.00 30.77 90 LYS A O 1
ATOM 734 N N . TYR A 1 103 ? 26.646 39.797 39.682 1.00 28.86 91 TYR A N 1
ATOM 735 C CA . TYR A 1 103 ? 26.681 40.749 38.576 1.00 26.95 91 TYR A CA 1
ATOM 736 C C . TYR A 1 103 ? 26.885 42.125 39.194 1.00 31.21 91 TYR A C 1
ATOM 737 O O . TYR A 1 103 ? 26.917 42.263 40.414 1.00 28.50 91 TYR A O 1
ATOM 746 N N . ARG A 1 104 ? 27.025 43.136 38.364 1.00 32.87 92 ARG A N 1
ATOM 747 C CA . ARG A 1 104 ? 27.113 44.460 38.898 1.0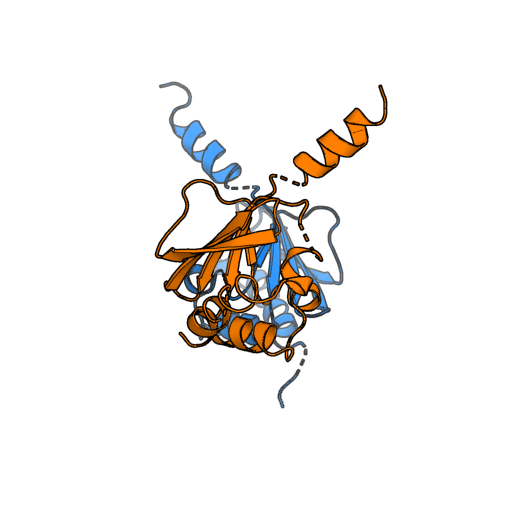0 33.47 92 ARG A CA 1
ATOM 748 C C . ARG A 1 104 ? 26.250 45.504 38.234 1.00 33.32 92 ARG A C 1
ATOM 749 O O . ARG A 1 104 ? 25.671 45.318 37.140 1.00 32.33 92 ARG A O 1
ATOM 757 N N . ILE A 1 105 ? 26.118 46.618 38.951 1.00 31.39 93 ILE A N 1
ATOM 758 C CA . ILE A 1 105 ? 25.242 47.686 38.525 1.00 33.46 93 ILE A CA 1
ATOM 759 C C . ILE A 1 105 ? 26.020 48.994 38.667 1.00 37.10 93 ILE A C 1
ATOM 760 O O . ILE A 1 105 ? 26.711 49.180 39.671 1.00 34.97 93 ILE A O 1
ATOM 765 N N . GLU A 1 106 ? 25.923 49.863 37.659 1.00 35.74 94 GLU A N 1
ATOM 766 C CA . GLU A 1 106 ? 26.517 51.211 37.665 1.00 37.82 94 GLU A CA 1
ATOM 767 C C . GLU A 1 106 ? 25.382 52.182 37.610 1.00 36.35 94 GLU A C 1
ATOM 768 O O . GLU A 1 106 ? 24.516 52.077 36.748 1.00 34.80 94 GLU A O 1
ATOM 774 N N . GLY A 1 107 ? 25.312 53.076 38.590 1.00 33.68 95 GLY A N 1
ATOM 775 C CA . GLY A 1 107 ? 24.314 54.125 38.579 1.00 37.23 95 GLY A CA 1
ATOM 776 C C . GLY A 1 107 ? 23.493 54.146 39.848 1.00 37.38 95 GLY A C 1
ATOM 777 O O . GLY A 1 107 ? 23.128 53.103 40.350 1.00 39.60 95 GLY A O 1
ATOM 778 N N . ASN A 1 108 ? 23.222 55.343 40.370 1.00 35.27 96 ASN A N 1
ATOM 779 C CA . ASN A 1 108 ? 22.468 55.530 41.621 1.00 32.71 96 ASN A CA 1
ATOM 780 C C . ASN A 1 108 ? 21.294 56.473 41.509 1.00 34.80 96 ASN A C 1
ATOM 781 O O . ASN A 1 108 ? 20.712 56.819 42.509 1.00 33.13 96 ASN A O 1
ATOM 786 N N . ILE A 1 109 ? 20.948 56.890 40.294 1.00 37.63 97 ILE A N 1
ATOM 787 C CA . ILE A 1 109 ? 19.857 57.837 40.016 1.00 40.28 97 ILE A CA 1
ATOM 788 C C . ILE A 1 109 ? 18.518 57.352 40.606 1.00 38.37 97 ILE A C 1
ATOM 789 O O . ILE A 1 109 ? 17.716 58.144 41.035 1.00 35.47 97 ILE A O 1
ATOM 802 N N . GLU A 1 111 ? 18.226 55.554 43.442 1.00 33.13 99 GLU A N 1
ATOM 803 C CA . GLU A 1 111 ? 18.278 55.935 44.869 1.00 34.87 99 GLU A CA 1
ATOM 804 C C . GLU A 1 111 ? 17.919 57.427 44.961 1.00 34.76 99 GLU A C 1
ATOM 805 O O . GLU A 1 111 ? 17.135 57.842 45.822 1.00 39.45 99 GLU A O 1
ATOM 811 N N . ALA A 1 112 ? 18.438 58.256 44.060 1.00 32.17 100 ALA A N 1
ATOM 812 C CA . ALA A 1 112 ? 18.173 59.712 44.150 1.00 28.87 100 ALA A CA 1
ATOM 813 C C . ALA A 1 112 ? 16.704 60.092 43.965 1.00 33.73 100 ALA A C 1
ATOM 814 O O . ALA A 1 112 ? 16.180 61.061 44.594 1.00 30.82 100 ALA A O 1
ATOM 816 N N . GLN A 1 113 ? 16.051 59.359 43.062 1.00 34.56 101 GLN A N 1
ATOM 817 C CA . GLN A 1 113 ? 14.632 59.552 42.770 1.00 37.12 101 GLN A CA 1
ATOM 818 C C . GLN A 1 113 ? 13.770 59.025 43.890 1.00 35.66 101 GLN A C 1
ATOM 819 O O . GLN A 1 113 ? 12.740 59.560 44.183 1.00 37.29 101 GLN A O 1
ATOM 825 N N . ARG A 1 114 ? 14.184 57.939 44.507 1.00 40.45 102 ARG A N 1
ATOM 826 C CA . ARG A 1 114 ? 13.479 57.446 45.650 1.00 41.47 102 ARG A CA 1
ATOM 827 C C . ARG A 1 114 ? 13.506 58.516 46.755 1.00 39.74 102 ARG A C 1
ATOM 828 O O . ARG A 1 114 ? 12.489 58.759 47.380 1.00 41.76 102 ARG A O 1
ATOM 836 N N . LEU A 1 115 ? 14.674 59.116 47.016 1.00 35.76 103 LEU A N 1
ATOM 837 C CA . LEU A 1 115 ? 14.812 60.193 48.025 1.00 33.47 103 LEU A CA 1
ATOM 838 C C . LEU A 1 115 ? 13.896 61.388 47.735 1.00 32.23 103 LEU A C 1
ATOM 839 O O . LEU A 1 115 ? 13.211 61.890 48.626 1.00 33.17 103 LEU A O 1
ATOM 844 N N . ALA A 1 116 ? 13.902 61.841 46.486 1.00 29.67 104 ALA A N 1
ATOM 845 C CA . ALA A 1 116 ? 13.107 62.990 46.022 1.00 30.29 104 ALA A CA 1
ATOM 846 C C . ALA A 1 116 ? 11.591 62.793 46.265 1.00 31.36 104 ALA A C 1
ATOM 847 O O . ALA A 1 116 ? 10.874 63.724 46.694 1.00 29.90 104 ALA A O 1
ATOM 849 N N . GLY A 1 117 ? 11.139 61.571 46.003 1.00 35.18 105 GLY A N 1
ATOM 850 C CA . GLY A 1 117 ? 9.735 61.195 46.152 1.00 40.01 105 GLY A CA 1
ATOM 851 C C . GLY A 1 117 ? 9.292 61.110 47.604 1.00 38.48 105 GLY A C 1
ATOM 852 O O . GLY A 1 117 ? 8.170 61.476 47.912 1.00 42.78 105 GLY A O 1
ATOM 853 N N . VAL A 1 118 ? 10.157 60.604 48.486 1.00 38.34 106 VAL A N 1
ATOM 854 C CA . VAL A 1 118 ? 9.858 60.570 49.921 1.00 37.06 106 VAL A CA 1
ATOM 855 C C . VAL A 1 118 ? 9.825 62.006 50.449 1.00 35.85 106 VAL A C 1
ATOM 856 O O . VAL A 1 118 ? 8.875 62.407 51.133 1.00 36.61 106 VAL A O 1
ATOM 860 N N . ILE A 1 119 ? 10.842 62.800 50.123 1.00 31.87 107 ILE A N 1
ATOM 861 C CA . ILE A 1 119 ? 10.829 64.216 50.525 1.00 33.05 107 ILE A CA 1
ATOM 862 C C . ILE A 1 119 ? 9.544 64.959 50.115 1.00 32.76 107 ILE A C 1
ATOM 863 O O . ILE A 1 119 ? 9.045 65.797 50.871 1.00 31.25 107 ILE A O 1
ATOM 868 N N . LYS A 1 120 ? 9.028 64.624 48.931 1.00 35.25 108 LYS A N 1
ATOM 869 C CA . LYS A 1 120 ? 7.824 65.239 48.346 1.00 36.25 108 LYS A CA 1
ATOM 870 C C . LYS A 1 120 ? 6.603 65.233 49.286 1.00 36.51 108 LYS A C 1
ATOM 871 O O . LYS A 1 120 ? 5.872 66.231 49.406 1.00 33.04 108 LYS A O 1
ATOM 873 N N . LYS A 1 121 ? 6.416 64.095 49.949 1.00 36.87 109 LYS A N 1
ATOM 874 C CA . LYS A 1 121 ? 5.332 63.880 50.925 1.00 36.25 109 LYS A CA 1
ATOM 875 C C . LYS A 1 121 ? 5.382 64.785 52.148 1.00 35.98 109 LYS A C 1
ATOM 876 O O . LYS A 1 121 ? 4.373 65.022 52.791 1.00 36.21 109 LYS A O 1
ATOM 882 N N . PHE A 1 122 ? 6.555 65.296 52.486 1.00 36.58 110 PHE A N 1
ATOM 883 C CA . PHE A 1 122 ? 6.659 66.189 53.631 1.00 37.81 110 PHE A CA 1
ATOM 884 C C . PHE A 1 122 ? 6.608 67.656 53.216 1.00 41.51 110 PHE A C 1
ATOM 885 O O . PHE A 1 122 ? 6.694 68.543 54.065 1.00 41.61 110 PHE A O 1
ATOM 893 N N . GLN A 1 123 ? 6.447 67.906 51.917 1.00 46.30 111 GLN A N 1
ATOM 894 C CA . GLN A 1 123 ? 6.388 69.267 51.403 1.00 49.24 111 GLN A CA 1
ATOM 895 C C . GLN A 1 123 ? 5.113 69.957 51.890 1.00 51.72 111 GLN A C 1
ATOM 896 O O . GLN A 1 123 ? 4.001 69.523 51.565 1.00 54.09 111 GLN A O 1
ATOM 898 N N . GLY A 1 124 ? 5.294 71.007 52.694 1.00 51.60 112 GLY A N 1
ATOM 899 C CA . GLY A 1 124 ? 4.196 71.802 53.223 1.00 52.86 112 GLY A CA 1
ATOM 900 C C . GLY A 1 124 ? 3.586 71.259 54.506 1.00 53.50 112 GLY A C 1
ATOM 901 O O . GLY A 1 124 ? 2.384 71.414 54.732 1.00 54.74 112 GLY A O 1
ATOM 902 N N . LYS A 1 125 ? 4.405 70.627 55.347 1.00 52.89 113 LYS A N 1
ATOM 903 C CA . LYS A 1 125 ? 3.919 70.006 56.583 1.00 51.81 113 LYS A CA 1
ATOM 904 C C . LYS A 1 125 ? 4.915 70.230 57.719 1.00 50.26 113 LYS A C 1
ATOM 905 O O . LYS A 1 125 ? 4.627 70.951 58.673 1.00 46.70 113 LYS A O 1
ATOM 909 N N . SER B 1 14 ? 34.998 27.577 53.265 1.00 40.67 2 SER B N 1
ATOM 910 C CA . SER B 1 14 ? 35.304 28.176 51.946 1.00 40.81 2 SER B CA 1
ATOM 911 C C . SER B 1 14 ? 36.768 27.959 51.571 1.00 39.17 2 SER B C 1
ATOM 912 O O . SER B 1 14 ? 37.646 28.352 52.338 1.00 39.47 2 SER B O 1
ATOM 915 N N . GLU B 1 15 ? 37.041 27.349 50.411 1.00 37.66 3 GLU B N 1
ATOM 916 C CA . GLU B 1 15 ? 38.432 27.142 49.983 1.00 39.70 3 GLU B CA 1
ATOM 917 C C . GLU B 1 15 ? 39.046 28.483 49.596 1.00 39.10 3 GLU B C 1
ATOM 918 O O . GLU B 1 15 ? 40.239 28.703 49.818 1.00 40.99 3 GLU B O 1
ATOM 924 N N . ALA B 1 16 ? 38.243 29.395 49.042 1.00 35.02 4 ALA B N 1
ATOM 925 C CA . ALA B 1 16 ? 38.752 30.731 48.680 1.00 34.58 4 ALA B CA 1
ATOM 926 C C . ALA B 1 16 ? 39.365 31.387 49.899 1.00 31.46 4 ALA B C 1
ATOM 927 O O . ALA B 1 16 ? 40.501 31.839 49.857 1.00 30.28 4 ALA B O 1
ATOM 929 N N . LYS B 1 17 ? 38.615 31.380 50.992 1.00 30.59 5 LYS B N 1
ATOM 930 C CA . LYS B 1 17 ? 39.032 31.991 52.265 1.00 31.69 5 LYS B CA 1
ATOM 931 C C . LYS B 1 17 ? 40.247 31.342 52.837 1.00 33.52 5 LYS B C 1
ATOM 932 O O . LYS B 1 17 ? 41.126 32.006 53.324 1.00 34.99 5 LYS B O 1
ATOM 938 N N . GLU B 1 18 ? 40.291 30.014 52.819 1.00 36.61 6 GLU B N 1
ATOM 939 C CA . GLU B 1 18 ? 41.465 29.330 53.302 1.00 36.77 6 GLU B CA 1
ATOM 940 C C . GLU B 1 18 ? 42.724 29.642 52.456 1.00 37.73 6 GLU B C 1
ATOM 941 O O . GLU B 1 18 ? 43.849 29.706 52.979 1.00 33.75 6 GLU B O 1
ATOM 947 N N . LEU B 1 19 ? 42.549 29.813 51.154 1.00 35.11 7 LEU B N 1
ATOM 948 C CA . LEU B 1 19 ? 43.697 30.055 50.294 1.00 36.30 7 LEU B CA 1
ATOM 949 C C . LEU B 1 19 ? 44.246 31.461 50.531 1.00 34.91 7 LEU B C 1
ATOM 950 O O . LEU B 1 19 ? 45.448 31.641 50.557 1.00 35.59 7 LEU B O 1
ATOM 955 N N . ILE B 1 20 ? 43.364 32.437 50.715 1.00 35.31 8 ILE B N 1
ATOM 956 C CA . ILE B 1 20 ? 43.756 33.814 51.054 1.00 33.75 8 ILE B CA 1
ATOM 957 C C . ILE B 1 20 ? 44.517 33.806 52.388 1.00 35.85 8 ILE B C 1
ATOM 958 O O . ILE B 1 20 ? 45.566 34.413 52.520 1.00 32.90 8 ILE B O 1
ATOM 963 N N . LYS B 1 21 ? 43.997 33.086 53.364 1.00 37.90 9 LYS B N 1
ATOM 964 C CA . LYS B 1 21 ? 44.676 32.939 54.642 1.00 41.04 9 LYS B CA 1
ATOM 965 C C . LYS B 1 21 ? 46.096 32.325 54.427 1.00 40.09 9 LYS B C 1
ATOM 966 O O . LYS B 1 21 ? 47.073 32.911 54.862 1.00 38.19 9 LYS B O 1
ATOM 972 N N . LYS B 1 22 ? 46.216 31.199 53.713 1.00 39.89 10 LYS B N 1
ATOM 973 C CA . LYS B 1 22 ? 47.541 30.648 53.354 1.00 40.41 10 LYS B CA 1
ATOM 974 C C . LYS B 1 22 ? 48.452 31.660 52.635 1.00 40.06 10 LYS B C 1
ATOM 975 O O . LYS B 1 22 ? 49.673 31.641 52.807 1.00 38.87 10 LYS B O 1
ATOM 986 N N . CYS B 1 24 ? 48.454 34.906 53.028 1.00 35.72 12 CYS B N 1
ATOM 987 C CA . CYS B 1 24 ? 48.922 35.892 54.017 1.00 37.73 12 CYS B CA 1
ATOM 988 C C . CYS B 1 24 ? 50.098 35.318 54.780 1.00 37.91 12 CYS B C 1
ATOM 989 O O . CYS B 1 24 ? 51.061 36.022 55.011 1.00 40.38 12 CYS B O 1
ATOM 992 N N . ASP B 1 25 ? 49.994 34.055 55.180 1.00 39.69 13 ASP B N 1
ATOM 993 C CA . ASP B 1 25 ? 51.085 33.370 55.849 1.00 41.27 13 ASP B CA 1
ATOM 994 C C . ASP B 1 25 ? 52.355 33.351 54.974 1.00 40.20 13 ASP B C 1
ATOM 995 O O . ASP B 1 25 ? 53.444 33.540 55.490 1.00 42.40 13 ASP B O 1
ATOM 1000 N N . LEU B 1 26 ? 52.205 33.121 53.671 1.00 38.76 14 LEU B N 1
ATOM 1001 C CA . LEU B 1 26 ? 53.324 33.110 52.717 1.00 39.27 14 LEU B CA 1
ATOM 1002 C C . LEU B 1 26 ? 53.937 34.503 52.594 1.00 40.63 14 LEU B C 1
ATOM 1003 O O . LEU B 1 26 ? 55.153 34.645 52.623 1.00 41.47 14 LEU B O 1
ATOM 1006 N N . GLN B 1 27 ? 53.097 35.528 52.449 1.00 40.85 15 GLN B N 1
ATOM 1007 C CA . GLN B 1 27 ? 53.561 36.914 52.434 1.00 40.52 15 GLN B CA 1
ATOM 1008 C C . GLN B 1 27 ? 54.378 37.221 53.707 1.00 40.36 15 GLN B C 1
ATOM 1009 O O . GLN B 1 27 ? 55.450 37.820 53.639 1.00 37.84 15 GLN B O 1
ATOM 1015 N N . ASN B 1 28 ? 53.894 36.789 54.862 1.00 40.45 16 ASN B N 1
ATOM 1016 C CA . ASN B 1 28 ? 54.585 37.093 56.123 1.00 40.99 16 ASN B CA 1
ATOM 1017 C C . ASN B 1 28 ? 55.799 36.218 56.480 1.00 41.32 16 ASN B C 1
ATOM 1018 O O . ASN B 1 28 ? 56.451 36.470 57.484 1.00 40.86 16 ASN B O 1
ATOM 1023 N N . SER B 1 29 ? 56.074 35.187 55.675 1.00 41.80 17 SER B N 1
ATOM 1024 C CA . SER B 1 29 ? 57.210 34.270 55.857 1.00 38.24 17 SER B CA 1
ATOM 1025 C C . SER B 1 29 ? 58.204 34.346 54.678 1.00 39.08 17 SER B C 1
ATOM 1027 N N . ASN B 1 30 ? 57.859 35.154 53.666 1.00 40.70 18 ASN B N 1
ATOM 1028 C CA . ASN B 1 30 ? 58.661 35.307 52.443 1.00 40.83 18 ASN B CA 1
ATOM 1029 C C . ASN B 1 30 ? 59.103 36.749 52.212 1.00 39.04 18 ASN B C 1
ATOM 1030 O O . ASN B 1 30 ? 58.318 37.569 51.770 1.00 39.37 18 ASN B O 1
ATOM 1035 N N . GLU B 1 31 ? 60.380 37.019 52.494 1.00 38.94 19 GLU B N 1
ATOM 1036 C CA . GLU B 1 31 ? 61.011 38.350 52.406 1.00 38.05 19 GLU B CA 1
ATOM 1037 C C . GLU B 1 31 ? 60.885 39.050 51.050 1.00 38.48 19 GLU B C 1
ATOM 1038 O O . GLU B 1 31 ? 60.813 40.273 50.997 1.00 39.41 19 GLU B O 1
ATOM 1040 N N . GLU B 1 32 ? 60.891 38.287 49.961 1.00 40.02 20 GLU B N 1
ATOM 1041 C CA . GLU B 1 32 ? 60.798 38.862 48.612 1.00 41.54 20 GLU B CA 1
ATOM 1042 C C . GLU B 1 32 ? 59.426 39.469 48.332 1.00 42.95 20 GLU B C 1
ATOM 1043 O O . GLU B 1 32 ? 59.324 40.562 47.748 1.00 44.71 20 GLU B O 1
ATOM 1049 N N . ILE B 1 33 ? 58.365 38.759 48.717 1.00 42.06 21 ILE B N 1
ATOM 1050 C CA . ILE B 1 33 ? 57.006 39.276 48.527 1.00 39.93 21 ILE B CA 1
ATOM 1051 C C . ILE B 1 33 ? 56.842 40.567 49.308 1.00 39.43 21 ILE B C 1
ATOM 1052 O O . ILE B 1 33 ? 56.337 41.560 48.782 1.00 40.93 21 ILE B O 1
ATOM 1057 N N . GLN B 1 34 ? 57.276 40.554 50.562 1.00 39.16 22 GLN B N 1
ATOM 1058 C CA . GLN B 1 34 ? 57.193 41.727 51.425 1.00 39.12 22 GLN B CA 1
ATOM 1059 C C . GLN B 1 34 ? 57.816 42.946 50.742 1.00 40.33 22 GLN B C 1
ATOM 1060 O O . GLN B 1 34 ? 57.185 44.004 50.669 1.00 37.38 22 GLN B O 1
ATOM 1066 N N . LYS B 1 35 ? 59.023 42.790 50.196 1.00 39.77 23 LYS B N 1
ATOM 1067 C CA . LYS B 1 35 ? 59.690 43.886 49.469 1.00 41.06 23 LYS B CA 1
ATOM 1068 C C . LYS B 1 35 ? 58.844 44.395 48.290 1.00 41.40 23 LYS B C 1
ATOM 1069 O O . LYS B 1 35 ? 58.614 45.595 48.143 1.00 42.08 23 LYS B O 1
ATOM 1071 N N . GLU B 1 36 ? 58.360 43.482 47.462 1.00 42.78 24 GLU B N 1
ATOM 1072 C CA . GLU B 1 36 ? 57.468 43.859 46.360 1.00 44.27 24 GLU B CA 1
ATOM 1073 C C . GLU B 1 36 ? 56.126 44.437 46.828 1.00 41.83 24 GLU B C 1
ATOM 1074 O O . GLU B 1 36 ? 55.472 45.170 46.088 1.00 39.57 24 GLU B O 1
ATOM 1088 N N . ALA B 1 38 ? 55.806 46.232 49.732 1.00 36.59 26 ALA B N 1
ATOM 1089 C CA . ALA B 1 38 ? 56.050 47.400 50.598 1.00 39.72 26 ALA B CA 1
ATOM 1090 C C . ALA B 1 38 ? 55.628 48.720 49.938 1.00 37.63 26 ALA B C 1
ATOM 1091 O O . ALA B 1 38 ? 55.572 48.798 48.715 1.00 39.28 26 ALA B O 1
ATOM 1092 N N . GLY B 1 39 ? 55.312 49.744 50.724 1.00 36.44 27 GLY B N 1
ATOM 1093 C CA . GLY B 1 39 ? 54.959 51.052 50.138 1.00 38.88 27 GLY B CA 1
ATOM 1094 C C . GLY B 1 39 ? 53.475 51.323 49.936 1.00 41.67 27 GLY B C 1
ATOM 1095 O O . GLY B 1 39 ? 53.063 52.366 49.420 1.00 40.20 27 GLY B O 1
ATOM 1096 N N . TRP B 1 40 ? 52.651 50.368 50.321 1.00 45.56 28 TRP B N 1
ATOM 1097 C CA . TRP B 1 40 ? 51.214 50.551 50.242 1.00 46.20 28 TRP B CA 1
ATOM 1098 C C . TRP B 1 40 ? 50.584 50.071 51.550 1.00 44.88 28 TRP B C 1
ATOM 1099 O O . TRP B 1 40 ? 50.981 49.032 52.098 1.00 43.12 28 TRP B O 1
ATOM 1110 N N . SER B 1 41 ? 49.613 50.834 52.040 1.00 44.24 29 SER B N 1
ATOM 1111 C CA . SER B 1 41 ? 48.764 50.366 53.133 1.00 44.89 29 SER B CA 1
ATOM 1112 C C . SER B 1 41 ? 47.262 50.492 52.794 1.00 44.39 29 SER B C 1
ATOM 1113 O O . SER B 1 41 ? 46.800 51.447 52.158 1.00 44.92 29 SER B O 1
ATOM 1116 N N . GLY B 1 42 ? 46.503 49.503 53.231 1.00 42.81 30 GLY B N 1
ATOM 1117 C CA . GLY B 1 42 ? 45.064 49.527 53.063 1.00 39.99 30 GLY B CA 1
ATOM 1118 C C . GLY B 1 42 ? 44.428 48.290 53.642 1.00 39.02 30 GLY B 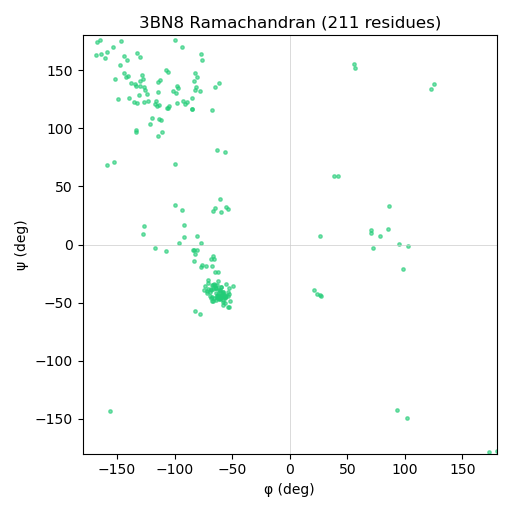C 1
ATOM 1119 O O . GLY B 1 42 ? 45.111 47.435 54.231 1.00 37.52 30 GLY B O 1
ATOM 1120 N N . VAL B 1 43 ? 43.113 48.216 53.478 1.00 38.14 31 VAL B N 1
ATOM 1121 C CA . VAL B 1 43 ? 42.312 47.094 53.939 1.00 34.62 31 VAL B CA 1
ATOM 1122 C C . VAL B 1 43 ? 41.418 46.634 52.816 1.00 33.82 31 VAL B C 1
ATOM 1123 O O . VAL B 1 43 ? 40.702 47.431 52.192 1.00 34.11 31 VAL B O 1
ATOM 1127 N N . VAL B 1 44 ? 41.451 45.329 52.548 1.00 33.26 32 VAL B N 1
ATOM 1128 C CA . VAL B 1 44 ? 40.572 44.733 51.548 1.00 32.5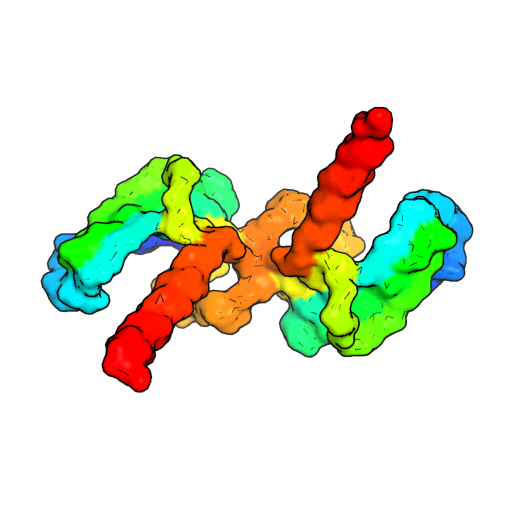8 32 VAL B CA 1
ATOM 1129 C C . VAL B 1 44 ? 39.625 43.812 52.264 1.00 30.13 32 VAL B C 1
ATOM 1130 O O . VAL B 1 44 ? 40.058 42.906 52.929 1.00 31.81 32 VAL B O 1
ATOM 1134 N N . GLN B 1 45 ? 38.341 44.100 52.135 1.00 32.35 33 GLN B N 1
ATOM 1135 C CA . GLN B 1 45 ? 37.275 43.348 52.728 1.00 32.05 33 GLN B CA 1
ATOM 1136 C C . GLN B 1 45 ? 36.730 42.415 51.703 1.00 29.00 33 GLN B C 1
ATOM 1137 O O . GLN B 1 45 ? 36.537 42.789 50.541 1.00 29.03 33 GLN B O 1
ATOM 1143 N N . TYR B 1 46 ? 36.486 41.177 52.129 1.00 32.21 34 TYR B N 1
ATOM 1144 C CA . TYR B 1 46 ? 35.866 40.152 51.278 1.00 32.26 34 TYR B CA 1
ATOM 1145 C C . TYR B 1 46 ? 34.502 39.773 51.826 1.00 32.87 34 TYR B C 1
ATOM 1146 O O . TYR B 1 46 ? 34.338 39.648 53.043 1.00 31.72 34 TYR B O 1
ATOM 1155 N N . LYS B 1 47 ? 33.556 39.586 50.913 1.00 31.32 35 LYS B N 1
ATOM 1156 C CA . LYS B 1 47 ? 32.226 39.070 51.191 1.00 33.80 35 LYS B CA 1
ATOM 1157 C C . LYS B 1 47 ? 31.966 38.010 50.135 1.00 32.06 35 LYS B C 1
ATOM 1158 O O . LYS B 1 47 ? 31.674 38.345 48.998 1.00 31.10 35 LYS B O 1
ATOM 1164 N N . LEU B 1 48 ? 32.219 36.758 50.510 1.00 32.13 36 LEU B N 1
ATOM 1165 C CA . LEU B 1 48 ? 32.088 35.564 49.625 1.00 32.03 36 LEU B CA 1
ATOM 1166 C C . LEU B 1 48 ? 30.909 34.733 50.112 1.00 33.07 36 LEU B C 1
ATOM 1167 O O . LEU B 1 48 ? 31.069 33.882 50.982 1.00 36.57 36 LEU B O 1
ATOM 1172 N N . ASP B 1 49 ? 29.742 34.916 49.481 1.00 32.48 37 ASP B N 1
ATOM 1173 C CA . ASP B 1 49 ? 28.489 34.315 49.929 1.00 36.35 37 ASP B CA 1
ATOM 1174 C C . ASP B 1 49 ? 28.319 34.382 51.460 1.00 38.16 37 ASP B C 1
ATOM 1175 O O . ASP B 1 49 ? 28.190 33.358 52.117 1.00 37.53 37 ASP B O 1
ATOM 1180 N N . GLY B 1 50 ? 28.319 35.565 52.074 1.00 37.17 38 GLY B N 1
ATOM 1181 C CA . GLY B 1 50 ? 28.133 35.533 53.536 1.00 40.66 38 GLY B CA 1
ATOM 1182 C C . GLY B 1 50 ? 29.334 35.020 54.360 1.00 41.51 38 GLY B C 1
ATOM 1183 O O . GLY B 1 50 ? 29.254 34.959 55.589 1.00 45.28 38 GLY B O 1
ATOM 1184 N N . TYR B 1 51 ? 30.429 34.589 53.718 1.00 40.34 39 TYR B N 1
ATOM 1185 C CA . TYR B 1 51 ? 31.709 34.424 54.435 1.00 37.40 39 TYR B CA 1
ATOM 1186 C C . TYR B 1 51 ? 32.351 35.837 54.398 1.00 36.49 39 TYR B C 1
ATOM 1187 O O . TYR B 1 51 ? 32.609 36.407 53.316 1.00 36.61 39 TYR B O 1
ATOM 1196 N N . TYR B 1 52 ? 32.534 36.441 55.565 1.00 31.72 40 TYR B N 1
ATOM 1197 C CA . TYR B 1 52 ? 33.076 37.789 55.664 1.00 31.91 40 TYR B CA 1
ATOM 1198 C C . TYR B 1 52 ? 34.438 37.772 56.352 1.00 33.73 40 TYR B C 1
ATOM 1199 O O . TYR B 1 52 ? 34.600 37.149 57.410 1.00 31.56 40 TYR B O 1
ATOM 1208 N N . PHE B 1 53 ? 35.413 38.447 55.756 1.00 31.72 41 PHE B N 1
ATOM 1209 C CA . PHE B 1 53 ? 36.748 38.494 56.334 1.00 32.51 41 PHE B CA 1
ATOM 1210 C C . PHE B 1 53 ? 37.532 39.557 55.603 1.00 32.22 41 PHE B C 1
ATOM 1211 O O . PHE B 1 53 ? 37.131 40.008 54.513 1.00 31.26 41 PHE B O 1
ATOM 1219 N N . TYR B 1 54 ? 38.639 39.984 56.193 1.00 30.23 42 TYR B N 1
ATOM 1220 C CA . TYR B 1 54 ? 39.435 41.018 55.545 1.00 32.69 42 TYR B CA 1
ATOM 1221 C C . TYR B 1 54 ? 40.939 40.803 55.768 1.00 32.75 42 TYR B C 1
ATOM 1222 O O . TYR B 1 54 ? 41.371 40.016 56.618 1.00 30.19 42 TYR B O 1
ATOM 1231 N N . VAL B 1 55 ? 41.716 41.458 54.935 1.00 32.51 43 VAL B N 1
ATOM 1232 C CA . VAL B 1 55 ? 43.171 41.437 55.033 1.00 34.82 43 VAL B CA 1
ATOM 1233 C C . VAL B 1 55 ? 43.659 42.875 55.169 1.00 35.54 43 VAL B C 1
ATOM 1234 O O . VAL B 1 55 ? 43.304 43.732 54.339 1.00 35.43 43 VAL B O 1
ATOM 1238 N N . GLU B 1 56 ? 44.406 43.147 56.249 1.00 35.96 44 GLU B N 1
ATOM 1239 C CA . GLU B 1 56 ? 45.006 44.483 56.481 1.00 40.67 44 GLU B CA 1
ATOM 1240 C C . GLU B 1 56 ? 46.409 44.512 55.898 1.00 37.67 44 GLU B C 1
ATOM 1241 O O . GLU B 1 56 ? 47.222 43.664 56.239 1.00 35.86 44 GLU B O 1
ATOM 1247 N N . TYR B 1 57 ? 46.682 45.450 55.003 1.00 38.45 45 TYR B N 1
ATOM 1248 C CA . TYR B 1 57 ? 48.003 45.538 54.400 1.00 37.89 45 TYR B CA 1
ATOM 1249 C C . TYR B 1 57 ? 48.832 46.653 55.056 1.00 39.34 45 TYR B C 1
ATOM 1250 O O . TYR B 1 57 ? 48.348 47.784 55.262 1.00 42.88 45 TYR B O 1
ATOM 1259 N N . LYS B 1 58 ? 50.073 46.313 55.417 1.00 38.70 46 LYS B N 1
ATOM 1260 C CA . LYS B 1 58 ? 50.977 47.246 56.099 1.00 39.66 46 LYS B CA 1
ATOM 1261 C C . LYS B 1 58 ? 52.065 47.747 55.125 1.00 39.23 46 LYS B C 1
ATOM 1262 O O . LYS B 1 58 ? 52.444 47.016 54.207 1.00 37.26 46 LYS B O 1
ATOM 1264 N N . SER B 1 59 ? 52.523 48.991 55.320 1.00 39.11 47 SER B N 1
ATOM 1265 C CA . SER B 1 59 ? 53.602 49.614 54.513 1.00 41.93 47 SER B CA 1
ATOM 1266 C C . SER B 1 59 ? 54.847 48.778 54.336 1.00 41.07 47 SER B C 1
ATOM 1267 O O . SER B 1 59 ? 55.491 48.847 53.291 1.00 41.13 47 SER B O 1
ATOM 1270 N N . ASP B 1 60 ? 55.201 48.026 55.377 1.00 40.81 48 ASP B N 1
ATOM 1271 C CA . ASP B 1 60 ? 56.418 47.215 55.375 1.00 39.50 48 ASP B CA 1
ATOM 1272 C C . ASP B 1 60 ? 56.229 45.943 54.562 1.00 38.67 48 ASP B C 1
ATOM 1273 O O . ASP B 1 60 ? 57.119 45.115 54.506 1.00 36.97 48 ASP B O 1
ATOM 1278 N N . GLY B 1 61 ? 55.047 45.768 53.972 1.00 36.82 49 GLY B N 1
ATOM 1279 C CA . GLY B 1 61 ? 54.792 44.613 53.121 1.00 37.83 49 GLY B CA 1
ATOM 1280 C C . GLY B 1 61 ? 54.348 43.361 53.848 1.00 36.97 49 GLY B C 1
ATOM 1281 O O . GLY B 1 61 ? 54.365 42.263 53.255 1.00 35.84 49 GLY B O 1
ATOM 1282 N N . THR B 1 62 ? 53.970 43.504 55.124 1.00 36.79 50 THR B N 1
ATOM 1283 C CA . THR B 1 62 ? 53.407 42.385 55.889 1.00 35.90 50 THR B CA 1
ATOM 1284 C C . THR B 1 62 ? 51.915 42.591 55.861 1.00 36.50 50 THR B C 1
ATOM 1285 O O . THR B 1 62 ? 51.449 43.596 55.331 1.00 35.24 50 THR B O 1
ATOM 1289 N N . CYS B 1 63 ? 51.148 41.656 56.426 1.00 37.94 51 CYS B N 1
ATOM 1290 C CA . CYS B 1 63 ? 49.671 41.800 56.434 1.00 36.94 51 CYS B CA 1
ATOM 1291 C C . CYS B 1 63 ? 49.061 41.049 57.610 1.00 36.61 51 CYS B C 1
ATOM 1292 O O . CYS B 1 63 ? 49.760 40.291 58.284 1.00 35.78 51 CYS B O 1
ATOM 1295 N N . GLU B 1 64 ? 47.775 41.272 57.855 1.00 37.97 52 GLU B N 1
ATOM 1296 C CA . GLU B 1 64 ? 47.030 40.535 58.882 1.00 38.56 52 GLU B CA 1
ATOM 1297 C C . GLU B 1 64 ? 45.674 40.028 58.313 1.00 36.61 52 GLU B C 1
ATOM 1298 O O . GLU B 1 64 ? 44.873 40.820 57.837 1.00 39.10 52 GLU B O 1
ATOM 1304 N N . PHE B 1 65 ? 45.437 38.715 58.335 1.00 34.00 53 PHE B N 1
ATOM 1305 C CA . PHE B 1 65 ? 44.135 38.161 57.964 1.00 35.45 53 PHE B CA 1
ATOM 1306 C C . PHE B 1 65 ? 43.212 38.287 59.171 1.00 34.46 53 PHE B C 1
ATOM 1307 O O . PHE B 1 65 ? 43.629 37.972 60.276 1.00 32.64 53 PHE B O 1
ATOM 1315 N N . LYS B 1 66 ? 41.974 38.724 58.980 1.00 34.70 54 LYS B N 1
ATOM 1316 C CA . LYS B 1 66 ? 41.035 38.905 60.095 1.00 34.48 54 LYS B CA 1
ATOM 1317 C C . LYS B 1 66 ? 39.611 38.473 59.728 1.00 36.14 54 LYS B C 1
ATOM 1318 O O . LYS B 1 66 ? 39.148 38.688 58.608 1.00 31.09 54 LYS B O 1
ATOM 1324 N N . GLU B 1 67 ? 38.907 37.924 60.705 1.00 33.47 55 GLU B N 1
ATOM 1325 C CA . GLU B 1 67 ? 37.524 37.515 60.553 1.00 34.83 55 GLU B CA 1
ATOM 1326 C C . GLU B 1 67 ? 36.568 38.682 60.675 1.00 33.71 55 GLU B C 1
ATOM 1327 O O . GLU B 1 67 ? 36.768 39.550 61.481 1.00 36.31 55 GLU B O 1
ATOM 1333 N N . GLY B 1 68 ? 35.492 38.683 59.906 1.00 34.22 56 GLY B N 1
ATOM 1334 C CA . GLY B 1 68 ? 34.444 39.667 60.084 1.00 31.59 56 GLY B CA 1
ATOM 1335 C C . GLY B 1 68 ? 34.488 40.785 59.080 1.00 34.19 56 GLY B C 1
ATOM 1336 O O . GLY B 1 68 ? 34.970 40.584 57.970 1.00 33.27 56 GLY B O 1
ATOM 1337 N N . VAL B 1 69 ? 34.044 41.967 59.525 1.00 34.18 57 VAL B N 1
ATOM 1338 C CA . VAL B 1 69 ? 33.808 43.127 58.687 1.00 36.11 57 VAL B CA 1
ATOM 1339 C C . VAL B 1 69 ? 34.566 44.321 59.260 1.00 36.49 57 VAL B C 1
ATOM 1340 O O . VAL B 1 69 ? 34.430 44.639 60.421 1.00 38.47 57 VAL B O 1
ATOM 1344 N N . HIS B 1 70 ? 35.442 44.916 58.458 1.00 35.40 58 HIS B N 1
ATOM 1345 C CA . HIS B 1 70 ? 36.191 46.089 58.835 1.00 34.58 58 HIS B CA 1
ATOM 1346 C C . HIS B 1 70 ? 35.257 47.258 58.575 1.00 37.65 58 HIS B C 1
ATOM 1347 O O . HIS B 1 70 ? 34.511 47.270 57.577 1.00 36.72 58 HIS B O 1
ATOM 1354 N N . SER B 1 71 ? 35.276 48.232 59.474 1.00 40.56 59 SER B N 1
ATOM 1355 C CA . SER B 1 71 ? 34.293 49.317 59.423 1.00 43.50 59 SER B CA 1
ATOM 1356 C C . SER B 1 71 ? 34.593 50.319 58.353 1.00 44.10 59 SER B C 1
ATOM 1357 O O . SER B 1 71 ? 33.730 51.117 57.995 1.00 47.85 59 SER B O 1
ATOM 1360 N N . SER B 1 72 ? 35.818 50.343 57.849 1.00 45.11 60 SER B N 1
ATOM 1361 C CA . SER B 1 72 ? 36.130 51.314 56.786 1.00 44.79 60 SER B CA 1
ATOM 1362 C C . SER B 1 72 ? 37.259 50.802 55.884 1.00 41.19 60 SER B C 1
ATOM 1363 O O . SER B 1 72 ? 38.376 51.326 55.890 1.00 41.61 60 SER B O 1
ATOM 1366 N N . PRO B 1 73 ? 36.962 49.788 55.077 1.00 37.83 61 PRO B N 1
ATOM 1367 C CA . PRO B 1 73 ? 38.003 49.220 54.229 1.00 36.43 61 PRO B CA 1
ATOM 1368 C C . PRO B 1 73 ? 38.328 50.082 53.025 1.00 32.33 61 PRO B C 1
ATOM 1369 O O . PRO B 1 73 ? 37.515 50.839 52.633 1.00 37.01 61 PRO B O 1
ATOM 1373 N N . THR B 1 74 ? 39.505 49.927 52.427 1.00 31.83 62 THR B N 1
ATOM 1374 C CA . THR B 1 74 ? 39.853 50.641 51.215 1.00 31.33 62 THR B CA 1
ATOM 1375 C C . THR B 1 74 ? 38.865 50.343 50.108 1.00 31.69 62 THR B C 1
ATOM 1376 O O . THR B 1 74 ? 38.425 51.236 49.357 1.00 33.90 62 THR B O 1
ATOM 1380 N N . PHE B 1 75 ? 38.507 49.067 50.002 1.00 31.78 63 PHE B N 1
ATOM 1381 C CA . PHE B 1 75 ? 37.477 48.616 49.091 1.00 32.09 63 PHE B CA 1
ATOM 1382 C C . PHE B 1 75 ? 37.048 47.204 49.507 1.00 32.00 63 PHE B C 1
ATOM 1383 O O . PHE B 1 75 ? 37.678 46.562 50.355 1.00 28.92 63 PHE B O 1
ATOM 1391 N N . THR B 1 76 ? 35.896 46.779 48.997 1.00 34.21 64 THR B N 1
ATOM 1392 C CA . THR B 1 76 ? 35.270 45.528 49.373 1.00 31.39 64 THR B CA 1
ATOM 1393 C C . THR B 1 76 ? 35.030 44.807 48.085 1.00 32.95 64 THR B C 1
ATOM 1394 O O . THR B 1 76 ? 34.564 45.430 47.137 1.00 30.44 64 THR B O 1
ATOM 1398 N N . VAL B 1 77 ? 35.352 43.506 48.092 1.00 32.95 65 VAL B N 1
ATOM 1399 C CA . VAL B 1 77 ? 35.123 42.551 47.010 1.00 32.61 65 VAL B CA 1
ATOM 1400 C C . VAL B 1 77 ? 33.969 41.601 47.368 1.00 30.11 65 VAL B C 1
ATOM 1401 O O . VAL B 1 77 ? 34.028 40.937 48.381 1.00 27.04 65 VAL B O 1
ATOM 1405 N N . VAL B 1 78 ? 32.904 41.646 46.572 1.00 31.34 66 VAL B N 1
ATOM 1406 C CA . VAL B 1 78 ? 31.737 40.815 46.729 1.00 29.27 66 VAL B CA 1
ATOM 1407 C C . VAL B 1 78 ? 31.716 39.869 45.539 1.00 31.09 66 VAL B C 1
ATOM 1408 O O . VAL B 1 78 ? 31.430 40.263 44.465 1.00 29.24 66 VAL B O 1
ATOM 1412 N N . ALA B 1 79 ? 32.020 38.592 45.755 1.00 27.85 67 ALA B N 1
ATOM 1413 C CA . ALA B 1 79 ? 32.228 37.715 44.663 1.00 29.72 67 ALA B CA 1
ATOM 1414 C C . ALA B 1 79 ? 31.706 36.336 44.997 1.00 30.72 67 ALA B C 1
ATOM 1415 O O . ALA B 1 79 ? 31.778 35.910 46.131 1.00 31.17 67 ALA B O 1
ATOM 1417 N N . PRO B 1 80 ? 31.216 35.618 44.006 1.00 30.34 68 PRO B N 1
ATOM 1418 C CA . PRO B 1 80 ? 30.930 34.170 44.321 1.00 31.65 68 PRO B CA 1
ATOM 1419 C C . PRO B 1 80 ? 32.173 33.430 44.713 1.00 31.82 68 PRO B C 1
ATOM 1420 O O . PRO B 1 80 ? 33.205 33.635 44.099 1.00 30.72 68 PRO B O 1
ATOM 1424 N N . PRO B 1 81 ? 32.100 32.544 45.746 1.00 36.19 69 PRO B N 1
ATOM 1425 C CA . PRO B 1 81 ? 33.233 31.735 46.164 1.00 34.65 69 PRO B CA 1
ATOM 1426 C C . PRO B 1 81 ? 33.901 30.905 45.067 1.00 34.51 69 PRO B C 1
ATOM 1427 O O . PRO B 1 81 ? 35.127 30.793 45.057 1.00 33.59 69 PRO B O 1
ATOM 1431 N N . ASP B 1 82 ? 33.129 30.299 44.173 1.00 36.94 70 ASP B N 1
ATOM 1432 C CA . ASP B 1 82 ? 33.701 29.465 43.101 1.00 35.34 70 ASP B CA 1
ATOM 1433 C C . ASP B 1 82 ? 34.475 30.390 42.162 1.00 35.80 70 ASP B C 1
ATOM 1434 O O . ASP B 1 82 ? 35.615 30.121 41.790 1.00 37.53 70 ASP B O 1
ATOM 1436 N N . PHE B 1 83 ? 33.882 31.520 41.805 1.00 36.98 71 PHE B N 1
ATOM 1437 C CA . PHE B 1 83 ? 34.616 32.469 40.969 1.00 35.58 71 PHE B CA 1
ATOM 1438 C C . PHE B 1 83 ? 35.929 32.902 41.617 1.00 32.42 71 PHE B C 1
ATOM 1439 O O . PHE B 1 83 ? 36.977 32.851 40.968 1.00 34.15 71 PHE B O 1
ATOM 1447 N N . TRP B 1 84 ? 35.900 33.211 42.907 1.00 32.18 72 TRP B N 1
ATOM 1448 C CA . TRP B 1 84 ? 37.089 33.769 43.553 1.00 34.82 72 TRP B CA 1
ATOM 1449 C C . TRP B 1 84 ? 38.147 32.686 43.766 1.00 32.32 72 TRP B C 1
ATOM 1450 O O . TRP B 1 84 ? 39.309 32.945 43.595 1.00 31.21 72 TRP B O 1
ATOM 1461 N N . LEU B 1 85 ? 37.752 31.468 44.137 1.00 33.91 73 LEU B N 1
ATOM 1462 C CA . LEU B 1 85 ? 38.688 30.376 44.157 1.00 31.67 73 LEU B CA 1
ATOM 1463 C C . LEU B 1 85 ? 39.413 30.217 42.798 1.00 30.69 73 LEU B C 1
ATOM 1464 O O . LEU B 1 85 ? 40.606 30.034 42.779 1.00 31.86 73 LEU B O 1
ATOM 1469 N N . ALA B 1 86 ? 38.698 30.299 41.681 1.00 28.17 74 ALA B N 1
ATOM 1470 C CA . ALA B 1 86 ? 39.329 30.211 40.369 1.00 30.21 74 ALA B CA 1
ATOM 1471 C C . ALA B 1 86 ? 40.292 31.363 40.059 1.00 33.52 74 ALA B C 1
ATOM 1472 O O . ALA B 1 86 ? 41.263 31.168 39.351 1.00 35.38 74 ALA B O 1
ATOM 1474 N N . VAL B 1 87 ? 39.988 32.572 40.542 1.00 34.95 75 VAL B N 1
ATOM 1475 C CA . VAL B 1 87 ? 40.862 33.744 40.404 1.00 32.66 75 VAL B CA 1
ATOM 1476 C C . VAL B 1 87 ? 42.149 33.560 41.216 1.00 39.17 75 VAL B C 1
ATOM 1477 O O . VAL B 1 87 ? 43.224 33.942 40.766 1.00 43.58 75 VAL B O 1
ATOM 1481 N N . LEU B 1 88 ? 42.053 32.968 42.405 1.00 39.00 76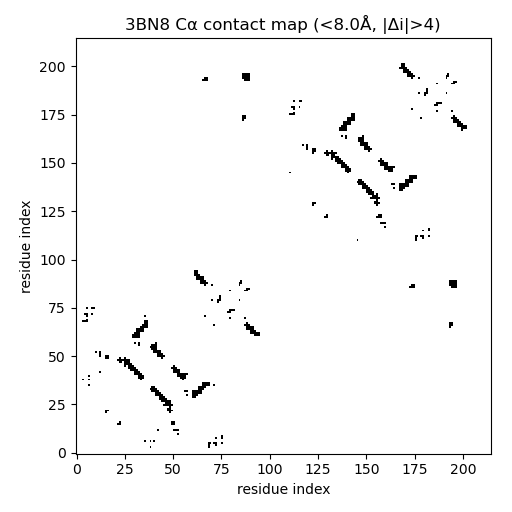 LEU B N 1
ATOM 1482 C CA . LEU B 1 88 ? 43.237 32.773 43.264 1.00 38.61 76 LEU B CA 1
ATOM 1483 C C . LEU B 1 88 ? 44.203 31.708 42.710 1.00 41.11 76 LEU B C 1
ATOM 1484 O O . LEU B 1 88 ? 45.420 31.781 42.913 1.00 42.18 76 LEU B O 1
ATOM 1489 N N . LYS B 1 89 ? 43.654 30.720 42.014 1.00 40.94 77 LYS B N 1
ATOM 1490 C CA . LYS B 1 89 ? 44.435 29.682 41.409 1.00 42.27 77 LYS B CA 1
ATOM 1491 C C . LYS B 1 89 ? 44.816 30.016 39.966 1.00 44.24 77 LYS B C 1
ATOM 1492 O O . LYS B 1 89 ? 45.199 29.131 39.213 1.00 47.85 77 LYS B O 1
ATOM 1496 N N . GLY B 1 90 ? 44.707 31.272 39.573 1.00 44.79 78 GLY B N 1
ATOM 1497 C CA . GLY B 1 90 ? 45.127 31.718 38.247 1.00 46.57 78 GLY B CA 1
ATOM 1498 C C . GLY B 1 90 ? 44.274 31.262 37.065 1.00 46.97 78 GLY B C 1
ATOM 1499 O O . GLY B 1 90 ? 44.675 31.442 35.912 1.00 48.30 78 GLY B O 1
ATOM 1500 N N . GLN B 1 91 ? 43.111 30.670 37.347 1.00 45.49 79 GLN B N 1
ATOM 1501 C CA . GLN B 1 91 ? 42.200 30.195 36.319 1.00 44.55 79 GLN B CA 1
ATOM 1502 C C . GLN B 1 91 ? 41.285 31.286 35.754 1.00 44.66 79 GLN B C 1
ATOM 1503 O O . GLN B 1 91 ? 40.667 31.061 34.699 1.00 44.69 79 GLN B O 1
ATOM 1509 N N . GLU B 1 92 ? 41.201 32.451 36.426 1.00 43.94 80 GLU B N 1
ATOM 1510 C CA . GLU B 1 92 ? 40.383 33.583 35.973 1.00 41.33 80 GLU B CA 1
ATOM 1511 C C . GLU B 1 92 ? 41.096 34.911 36.250 1.00 43.13 80 GLU B C 1
ATOM 1512 O O . GLU B 1 92 ? 41.743 35.062 37.265 1.00 44.27 80 GLU B O 1
ATOM 1518 N N . ASP B 1 93 ? 40.937 35.879 35.350 1.00 43.06 81 ASP B N 1
ATOM 1519 C CA . ASP B 1 93 ? 41.567 37.203 35.438 1.00 41.40 81 ASP B CA 1
ATOM 1520 C C . ASP B 1 93 ? 40.570 38.105 36.185 1.00 40.98 81 ASP B C 1
ATOM 1521 O O . ASP B 1 93 ? 39.430 38.232 35.768 1.00 39.68 81 ASP B O 1
ATOM 1526 N N . PRO B 1 94 ? 40.985 38.678 37.325 1.00 37.77 82 PRO B N 1
ATOM 1527 C CA . PRO B 1 94 ? 40.146 39.588 38.079 1.00 39.72 82 PRO B CA 1
ATOM 1528 C C . PRO B 1 94 ? 39.810 40.913 37.334 1.00 36.62 82 PRO B C 1
ATOM 1529 O O . PRO B 1 94 ? 38.790 41.567 37.633 1.00 35.79 82 PRO B O 1
ATOM 1533 N N . VAL B 1 95 ? 40.641 41.299 36.374 1.00 34.53 83 VAL B N 1
ATOM 1534 C CA . VAL B 1 95 ? 40.428 42.514 35.606 1.00 32.16 83 VAL B CA 1
ATOM 1535 C C . VAL B 1 95 ? 39.336 42.252 34.529 1.00 36.91 83 VAL B C 1
ATOM 1536 O O . VAL B 1 95 ? 38.316 42.939 34.527 1.00 35.40 83 VAL B O 1
ATOM 1540 N N . SER B 1 96 ? 39.551 41.291 33.621 1.00 34.60 84 SER B N 1
ATOM 1541 C CA . SER B 1 96 ? 38.549 40.904 32.640 1.00 35.49 84 SER B CA 1
ATOM 1542 C C . SER B 1 96 ? 37.259 40.420 33.347 1.00 36.61 84 SER B C 1
ATOM 1543 O O . SER B 1 96 ? 36.159 40.777 32.944 1.00 34.01 84 SER B O 1
ATOM 1546 N N . GLY B 1 97 ? 37.395 39.642 34.415 1.00 33.83 85 GLY B N 1
ATOM 1547 C CA . GLY B 1 97 ? 36.259 39.277 35.236 1.00 30.97 85 GLY B CA 1
ATOM 1548 C C . GLY B 1 97 ? 35.445 40.489 35.695 1.00 32.53 85 GLY B C 1
ATOM 1549 O O . GLY B 1 97 ? 34.239 40.540 35.524 1.00 31.38 85 GLY B O 1
ATOM 1550 N N . PHE B 1 98 ? 36.085 41.467 36.309 1.00 33.22 86 PHE B N 1
ATOM 1551 C CA . PHE B 1 98 ? 35.374 42.663 36.728 1.00 34.33 86 PHE B CA 1
ATOM 1552 C C . PHE B 1 98 ? 34.656 43.349 35.580 1.00 36.45 86 PHE B C 1
ATOM 1553 O O . PHE B 1 98 ? 33.479 43.711 35.695 1.00 31.97 86 PHE B O 1
ATOM 1585 N N . GLY B 1 101 ? 31.416 41.713 34.711 1.00 29.28 89 GLY B N 1
ATOM 1586 C CA . GLY B 1 101 ? 30.467 41.594 35.809 1.00 28.36 89 GLY B CA 1
ATOM 1587 C C . GLY B 1 101 ? 30.378 40.266 36.516 1.00 30.48 89 GLY B C 1
ATOM 1588 O O . GLY B 1 101 ? 29.332 39.925 37.024 1.00 27.03 89 GLY B O 1
ATOM 1589 N N . LYS B 1 102 ? 31.499 39.568 36.630 1.00 27.73 90 LYS B N 1
ATOM 1590 C CA . LYS B 1 102 ? 31.550 38.290 37.365 1.00 29.58 90 LYS B CA 1
ATOM 1591 C C . LYS B 1 102 ? 31.726 38.543 38.842 1.00 29.89 90 LYS B C 1
ATOM 1592 O O . LYS B 1 102 ? 31.637 37.657 39.592 1.00 27.65 90 LYS B O 1
ATOM 1598 N N . TYR B 1 103 ? 31.901 39.808 39.270 1.00 30.88 91 TYR B N 1
ATOM 1599 C CA . TYR B 1 103 ? 31.898 40.089 40.683 1.00 28.02 91 TYR B CA 1
ATOM 1600 C C . TYR B 1 103 ? 31.792 41.575 40.820 1.00 31.14 91 TYR B C 1
ATOM 1601 O O . TYR B 1 103 ? 31.805 42.276 39.836 1.00 28.71 91 TYR B O 1
ATOM 1610 N N . ARG B 1 104 ? 31.649 42.058 42.023 1.00 33.59 92 ARG B N 1
ATOM 1611 C CA . ARG B 1 104 ? 31.650 43.480 42.199 1.00 36.02 92 ARG B CA 1
ATOM 1612 C C . ARG B 1 104 ? 32.578 44.028 43.276 1.00 33.43 92 ARG B C 1
ATOM 1613 O O . ARG B 1 104 ? 33.129 43.311 44.116 1.00 30.58 92 ARG B O 1
ATOM 1621 N N . ILE B 1 105 ? 32.836 45.321 43.146 1.00 30.42 93 ILE B N 1
ATOM 1622 C CA . ILE B 1 105 ? 33.764 46.055 44.016 1.00 33.42 93 ILE B CA 1
ATOM 1623 C C . ILE B 1 105 ? 33.040 47.307 44.504 1.00 34.79 93 ILE B C 1
ATOM 1624 O O . ILE B 1 105 ? 32.308 47.901 43.720 1.00 36.53 93 ILE B O 1
ATOM 1629 N N . GLU B 1 106 ? 33.174 47.620 45.804 1.00 34.80 94 GLU B N 1
ATOM 1630 C CA . GLU B 1 106 ? 32.593 48.772 46.454 1.00 36.52 94 GLU B CA 1
ATOM 1631 C C . GLU B 1 106 ? 33.727 49.548 47.102 1.00 38.30 94 GLU B C 1
ATOM 1632 O O . GLU B 1 106 ? 34.481 48.950 47.859 1.00 36.08 94 GLU B O 1
ATOM 1638 N N . GLY B 1 107 ? 33.788 50.864 46.837 1.00 32.11 95 GLY B N 1
ATOM 1639 C CA . GLY B 1 107 ? 34.697 51.807 47.445 1.00 36.92 95 GLY B CA 1
ATOM 1640 C C . GLY B 1 107 ? 35.554 52.541 46.441 1.00 34.91 95 GLY B C 1
ATOM 1641 O O . GLY B 1 107 ? 36.106 51.917 45.561 1.00 38.55 95 GLY B O 1
ATOM 1642 N N . ASN B 1 108 ? 35.680 53.865 46.572 1.00 35.66 96 ASN B N 1
ATOM 1643 C CA . ASN B 1 108 ? 36.508 54.671 45.661 1.00 33.65 96 ASN B CA 1
ATOM 1644 C C . ASN B 1 108 ? 37.555 55.577 46.321 1.00 37.20 96 ASN B C 1
ATOM 1645 O O . ASN B 1 108 ? 38.049 56.516 45.682 1.00 31.00 96 ASN B O 1
ATOM 1650 N N . ILE B 1 109 ? 37.874 55.346 47.592 1.00 38.93 97 ILE B N 1
ATOM 1651 C CA . ILE B 1 109 ? 38.872 56.204 48.284 1.00 37.17 97 ILE B CA 1
ATOM 1652 C C . ILE B 1 109 ? 40.235 56.139 47.582 1.00 36.75 97 ILE B C 1
ATOM 1653 O O . ILE B 1 109 ? 40.982 57.134 47.525 1.00 36.25 97 ILE B O 1
ATOM 1666 N N . GLU B 1 111 ? 40.842 56.032 44.435 1.00 31.66 99 GLU B N 1
ATOM 1667 C CA . GLU B 1 111 ? 40.876 56.966 43.324 1.00 32.77 99 GLU B CA 1
ATOM 1668 C C . GLU B 1 111 ? 41.052 58.369 43.881 1.00 34.36 99 GLU B C 1
ATOM 1669 O O . GLU B 1 111 ? 41.758 59.203 43.302 1.00 35.91 99 GLU B O 1
ATOM 1675 N N . ALA B 1 112 ? 40.392 58.670 45.004 1.00 32.23 100 ALA B N 1
ATOM 1676 C CA . ALA B 1 112 ? 40.547 60.009 45.623 1.00 29.07 100 ALA B CA 1
ATOM 1677 C C . ALA B 1 112 ? 41.985 60.226 46.033 1.00 30.71 100 ALA B C 1
ATOM 1678 O O . ALA B 1 112 ? 42.496 61.318 45.884 1.00 30.47 100 ALA B O 1
ATOM 1680 N N . GLN B 1 113 ? 42.599 59.200 46.620 1.00 33.14 101 GLN B N 1
ATOM 1681 C CA . GLN B 1 113 ? 44.034 59.217 46.976 1.00 36.08 101 GLN B CA 1
ATOM 1682 C C . GLN B 1 113 ? 44.931 59.405 45.738 1.00 34.64 101 GLN B C 1
ATOM 1683 O O . GLN B 1 113 ? 45.913 60.083 45.814 1.00 39.75 101 GLN B O 1
ATOM 1689 N N . ARG B 1 114 ? 44.591 58.790 44.609 1.00 36.56 102 ARG B N 1
ATOM 1690 C CA . ARG B 1 114 ? 45.330 58.996 43.346 1.00 36.76 102 ARG B CA 1
ATOM 1691 C C . ARG B 1 114 ? 45.258 60.461 42.893 1.00 35.72 102 ARG B C 1
ATOM 1692 O O . ARG B 1 114 ? 46.248 61.005 42.466 1.00 37.43 102 ARG B O 1
ATOM 1700 N N . LEU B 1 115 ? 44.084 61.078 42.956 1.00 33.54 103 LEU B N 1
ATOM 1701 C CA . LEU B 1 115 ? 43.895 62.508 42.581 1.00 31.31 103 LEU B CA 1
ATOM 1702 C C . LEU B 1 115 ? 44.702 63.428 43.497 1.00 31.66 103 LEU B C 1
ATOM 1703 O O . LEU B 1 115 ? 45.345 64.372 43.061 1.00 33.32 103 LEU B O 1
ATOM 1708 N N . ALA B 1 116 ? 44.655 63.163 44.793 1.00 32.36 104 ALA B N 1
ATOM 1709 C CA . ALA B 1 116 ? 45.452 63.937 45.752 1.00 30.62 104 ALA B CA 1
ATOM 1710 C C . ALA B 1 116 ? 46.949 63.908 45.418 1.00 31.85 104 ALA B C 1
ATOM 1711 O O . ALA B 1 116 ? 47.622 64.948 45.443 1.00 34.50 104 ALA B O 1
ATOM 1713 N N . GLY B 1 117 ? 47.465 62.723 45.091 1.00 33.55 105 GLY B N 1
ATOM 1714 C CA . GLY B 1 117 ? 48.891 62.548 44.780 1.00 33.51 105 GLY B CA 1
ATOM 1715 C C . GLY B 1 117 ? 49.335 63.207 43.498 1.00 32.96 105 GLY B C 1
ATOM 1716 O O . GLY B 1 117 ? 50.372 63.872 43.461 1.00 36.12 105 GLY B O 1
ATOM 1717 N N . VAL B 1 118 ? 48.575 63.034 42.430 1.00 33.98 106 VAL B N 1
ATOM 1718 C CA . VAL B 1 118 ? 48.869 63.791 41.215 1.00 33.77 106 VAL B CA 1
ATOM 1719 C C . VAL B 1 118 ? 48.876 65.299 41.503 1.00 35.87 106 VAL B C 1
ATOM 1720 O O . VAL B 1 118 ? 49.810 66.002 41.077 1.00 33.56 106 VAL B O 1
ATOM 1724 N N . ILE B 1 119 ? 47.877 65.805 42.236 1.00 36.50 107 ILE B N 1
ATOM 1725 C CA . ILE B 1 119 ? 47.810 67.263 42.551 1.00 39.56 107 ILE B CA 1
ATOM 1726 C C . ILE B 1 119 ? 48.944 67.779 43.442 1.00 41.04 107 ILE B C 1
ATOM 1727 O O . ILE B 1 119 ? 49.401 68.927 43.253 1.00 46.26 107 ILE B O 1
ATOM 1732 N N . LYS B 1 120 ? 49.427 66.961 44.384 1.00 42.98 108 LYS B N 1
ATOM 1733 C CA . LYS B 1 120 ? 50.542 67.370 45.266 1.00 44.92 108 LYS B CA 1
ATOM 1734 C C . LYS B 1 120 ? 51.841 67.520 44.487 1.00 46.50 108 LYS B C 1
ATOM 1735 O O . LYS B 1 120 ? 52.785 68.151 44.952 1.00 46.92 108 LYS B O 1
ATOM 1738 N N . LYS B 1 121 ? 51.908 66.936 43.298 1.00 47.12 109 LYS B N 1
ATOM 1739 C CA . LYS B 1 121 ? 53.091 67.104 42.474 1.00 45.58 109 LYS B CA 1
ATOM 1740 C C . LYS B 1 121 ? 53.112 68.466 41.806 1.00 44.49 109 LYS B C 1
ATOM 1741 O O . LYS B 1 121 ? 54.171 68.921 41.416 1.00 40.85 109 LYS B O 1
ATOM 1747 N N . PHE B 1 122 ? 51.962 69.132 41.705 1.00 45.45 110 PHE B N 1
ATOM 1748 C CA . PHE B 1 122 ? 51.927 70.482 41.113 1.00 46.78 110 PHE B CA 1
ATOM 1749 C C . PHE B 1 122 ? 51.891 71.569 42.193 1.00 49.89 110 PHE B C 1
ATOM 1750 O O . PHE B 1 122 ? 50.878 72.258 42.365 1.00 50.35 110 PHE B O 1
ATOM 1758 N N . GLN B 1 123 ? 53.000 71.726 42.910 1.00 52.86 111 GLN B N 1
ATOM 1759 C CA . GLN B 1 123 ? 53.099 72.710 43.989 1.00 53.25 111 GLN B CA 1
ATOM 1760 C C . GLN B 1 123 ? 53.692 74.012 43.458 1.00 55.84 111 GLN B C 1
ATOM 1761 O O . GLN B 1 123 ? 53.049 75.066 43.502 1.00 57.48 111 GLN B O 1
#

B-factor: mean 38.95, std 8.17, range [18.51, 86.63]

Nearest PDB structures (foldseek):
  3bn8-assembly1_A-2  TM=1.009E+00  e=9.455E-21  Archaeoglobus fulgidus DSM 4304
  3bn8-assembly2_B-2  TM=9.771E-01  e=1.316E-18  Archaeoglobus fulgidus DSM 4304
  3cnu-assembly1_A-2  TM=9.595E-01  e=1.122E-17  Archaeoglobus fulgidus DSM 4304
  4pdx-assembly1_A  TM=7.230E-01  e=2.304E-04  Escherichia coli K-12
  4pdx-assembly1_B  TM=7.437E-01  e=2.988E-04  Escherichia coli K-12

Sequence (215 aa):
HHHSEAKELIKKCDLQNSNEEIQKEAGWSGVVQYKLDGYYFYVEYKSDGTCEFKEGVHSSPTFTVVAPPDFWLAVLKGQEDPVSGFGKYRIEGNIEAQRLAGVIKKFQGKSEAKELIKKCDLQNSNEEIQKEAGWSGVVQYKLDGYYFYVEYKSDGTCEFKEGVHSSPTFTVVAPPDFWLAVLKGQEDPVSGFGKYRIEGNIEAQRLAGVIKKFQ

Foldseek 3Di:
DDDCVLVVLVVCLVVQQVDPVQQVCAQDWWKEWEAAPNFTWIWTADRSSRIDIGGHYDPDGQKYKYAHSVQSSCVSVVNDPPVVCVVRTDMGHDVCVVVVVVVVVVVPPD/DVLLVVVVCLVCQQVPQVQLVCAQDWWKEWEDAPNFTWIKTADRSRRIDTGGDDDPDTQKYKYAHPVVSVCVSVVNDPPVVCVVRTDMDHDVVVVVVVVVVVVVD